Protein AF-A0A6I4T938-F1 (afdb_monomer_lite)

Secondary structure (DSSP, 8-state):
-PPPPP---------PPPHHHHHHHHHHHHHHHHHHHHHHHHHHHHHTT-SS-HHHHHHHHHHHHHHHHHHHHHHHHHHHHHH-S---HHHHHHHHHHHHHHHHHHHHHHHHHHTTTTS-TTS---SPPPHHHHHHHHHHHHTHHHHHHHHHHTT--HHHHHHHHHHHHHHHHHHHHHHHHHHHHHHTTSSPPP-HHHHHHHHHHHHHHHHHHHH--

Organism: NCBI:txid1837929

pLDDT: mean 81.02, std 11.25, range [46.44, 98.0]

Radius of gyration: 22.37 Å; chains: 1; bounding box: 56×62×71 Å

Sequence (217 aa):
MTSPEPLDTFREPTDGPSFRDIAVAAIAGLALLFGIGLLAGLAVAASEGAIRNPARAATGLAIAVLLVAGCGWALWRVGRKLTGGIMSPRQRTARRMVILSMAIGAVLGAALQISALDGDPLAISTGPVPPFAALVTIAVFLTAVPAVSWRWWRSIDEHEALSYKDGALVAVYAYSAIAPTWWMAWRGGFLPEPHYMATFLIVMAVWAAVWGLRRFS

Structure (mmCIF, N/CA/C/O backbone):
data_AF-A0A6I4T938-F1
#
_entry.id   AF-A0A6I4T938-F1
#
loop_
_atom_site.group_PDB
_atom_site.id
_atom_site.type_symbol
_atom_site.label_atom_id
_atom_site.label_alt_id
_atom_site.label_comp_id
_atom_site.label_asym_id
_atom_site.label_entity_id
_atom_site.label_seq_id
_atom_site.pdbx_PDB_ins_code
_atom_site.Cartn_x
_atom_site.Cartn_y
_atom_site.Cartn_z
_atom_site.occupancy
_atom_site.B_iso_or_equiv
_atom_site.auth_seq_id
_atom_site.auth_comp_id
_atom_site.auth_asym_id
_atom_site.auth_atom_id
_atom_site.pdbx_PDB_model_num
ATOM 1 N N . MET A 1 1 ? -35.128 34.976 40.135 1.00 50.84 1 MET A N 1
ATOM 2 C CA . MET A 1 1 ? -35.273 34.815 38.674 1.00 50.84 1 MET A CA 1
ATOM 3 C C . MET A 1 1 ? -33.889 34.594 38.095 1.00 50.84 1 MET A C 1
ATOM 5 O O . MET A 1 1 ? -33.188 35.549 37.801 1.00 50.84 1 MET A O 1
ATOM 9 N N . THR A 1 2 ? -33.457 33.339 38.047 1.00 61.66 2 THR A N 1
ATOM 10 C CA . THR A 1 2 ? -32.230 32.918 37.369 1.00 61.66 2 THR A CA 1
ATOM 11 C C . THR A 1 2 ? -32.595 32.647 35.916 1.00 61.66 2 THR A C 1
ATOM 13 O O . THR A 1 2 ? -33.448 31.806 35.639 1.00 61.66 2 THR A O 1
ATOM 16 N N . SER A 1 3 ? -32.026 33.426 35.003 1.00 61.69 3 SER A N 1
ATOM 17 C CA . SER A 1 3 ? -32.160 33.227 33.561 1.00 61.69 3 SER A CA 1
ATOM 18 C C . SER A 1 3 ? -31.683 31.816 33.192 1.00 61.69 3 SER A C 1
ATOM 20 O O . SER A 1 3 ? -30.576 31.458 33.600 1.00 61.69 3 SER A O 1
ATOM 22 N N . PRO A 1 4 ? -32.483 31.008 32.470 1.00 67.12 4 PRO A N 1
ATOM 23 C CA . PRO A 1 4 ? -32.053 29.686 32.038 1.00 67.12 4 PRO A CA 1
ATOM 24 C C . PRO A 1 4 ? -30.846 29.825 31.108 1.00 67.12 4 PRO A C 1
ATOM 26 O O . PRO A 1 4 ? -30.863 30.619 30.166 1.00 67.12 4 PRO A O 1
ATOM 29 N N . GLU A 1 5 ? -29.792 29.075 31.419 1.00 72.38 5 GLU A N 1
ATOM 30 C CA . GLU A 1 5 ? -28.611 28.937 30.574 1.00 72.38 5 GLU A CA 1
ATOM 31 C C . GLU A 1 5 ? -29.062 28.439 29.189 1.00 72.38 5 GLU A C 1
ATOM 33 O O . GLU A 1 5 ? -29.858 27.493 29.120 1.00 72.38 5 GLU A O 1
ATOM 38 N N . PRO A 1 6 ? -28.638 29.074 28.082 1.00 65.81 6 PRO A N 1
ATOM 39 C CA . PRO A 1 6 ? -28.987 28.593 26.757 1.00 65.81 6 PRO A CA 1
ATOM 40 C C . PRO A 1 6 ? -28.406 27.190 26.593 1.00 65.81 6 PRO A C 1
ATOM 42 O O . PRO A 1 6 ? -27.194 27.007 26.676 1.00 65.81 6 PRO A O 1
ATOM 45 N N . LEU A 1 7 ? -29.295 26.211 26.391 1.00 62.97 7 LEU A N 1
ATOM 46 C CA . LEU A 1 7 ? -28.953 24.843 26.017 1.00 62.97 7 LEU A CA 1
ATOM 47 C C . LEU A 1 7 ? -27.955 24.909 24.866 1.00 62.97 7 LEU A C 1
ATOM 49 O O . LEU A 1 7 ? -28.319 25.311 23.759 1.00 62.97 7 LEU A O 1
ATOM 53 N N . ASP A 1 8 ? -26.706 24.561 25.175 1.00 60.75 8 ASP A N 1
ATOM 54 C CA . ASP A 1 8 ? -25.611 24.437 24.227 1.00 60.75 8 ASP A CA 1
ATOM 55 C C . ASP A 1 8 ? -26.122 23.556 23.089 1.00 60.75 8 ASP A C 1
ATOM 57 O O . ASP A 1 8 ? -26.409 22.368 23.264 1.00 60.75 8 ASP A O 1
ATOM 61 N N . THR A 1 9 ? -26.408 24.198 21.958 1.00 61.53 9 THR A N 1
ATOM 62 C CA . THR A 1 9 ? -27.002 23.549 20.800 1.00 61.53 9 THR A CA 1
ATOM 63 C C . THR A 1 9 ? -26.072 22.413 20.439 1.00 61.53 9 THR A C 1
ATOM 65 O O . THR A 1 9 ? -24.921 22.683 20.094 1.00 61.53 9 THR A O 1
ATOM 68 N N . PHE A 1 10 ? -26.553 21.172 20.557 1.00 55.31 10 PHE A N 1
ATOM 69 C CA . PHE A 1 10 ? -25.886 19.980 20.053 1.00 55.31 10 PHE A CA 1
ATOM 70 C C . PHE A 1 10 ? -25.408 20.289 18.640 1.00 55.31 10 PHE A C 1
ATOM 72 O O . PHE A 1 10 ? -26.183 20.272 17.686 1.00 55.31 10 PHE A O 1
ATOM 79 N N . ARG A 1 11 ? -24.137 20.671 18.522 1.00 54.12 11 ARG A N 1
ATOM 80 C CA . ARG A 1 11 ? -23.511 20.938 17.243 1.00 54.12 11 ARG A CA 1
ATOM 81 C C . ARG A 1 11 ? -23.529 19.584 16.565 1.00 54.12 11 ARG A C 1
ATOM 83 O O . ARG A 1 11 ? -22.858 18.674 17.055 1.00 54.12 11 ARG A O 1
ATOM 90 N N . GLU A 1 12 ? -24.374 19.436 15.544 1.00 55.88 12 GLU A N 1
ATOM 91 C CA . GLU A 1 12 ? -24.457 18.192 14.787 1.00 55.88 12 GLU A CA 1
ATOM 92 C C . GLU A 1 12 ? -23.026 17.739 14.492 1.00 55.88 12 GLU A C 1
ATOM 94 O O . GLU A 1 12 ? -22.203 18.577 14.087 1.00 55.88 12 GLU A O 1
ATOM 99 N N . PRO A 1 13 ? -22.681 16.471 14.785 1.00 55.06 13 PRO A N 1
ATOM 100 C CA . PRO A 1 13 ? -21.362 15.957 14.482 1.00 55.06 13 PRO A CA 1
ATOM 101 C C . PRO A 1 13 ? -21.088 16.280 13.020 1.00 55.06 13 PRO A C 1
ATOM 103 O O . PRO A 1 13 ? -21.818 15.830 12.145 1.00 55.06 13 PRO A O 1
ATOM 106 N N . THR A 1 14 ? -20.082 17.117 12.760 1.00 58.59 14 THR A N 1
ATOM 107 C CA . THR A 1 14 ? -19.661 17.414 11.393 1.00 58.59 14 THR A CA 1
ATOM 108 C C . THR A 1 14 ? -19.450 16.081 10.699 1.00 58.59 14 THR A C 1
ATOM 110 O O . THR A 1 14 ? -18.626 15.305 11.197 1.00 58.59 14 THR A O 1
ATOM 113 N N . ASP A 1 15 ? -20.206 15.824 9.627 1.00 63.50 15 ASP A N 1
ATOM 114 C CA . ASP A 1 15 ? -20.181 14.558 8.902 1.00 63.50 15 ASP A CA 1
ATOM 115 C C . ASP A 1 15 ? -18.736 14.090 8.758 1.00 63.50 15 ASP A C 1
ATOM 117 O O . ASP A 1 15 ? -17.881 14.767 8.168 1.00 63.50 15 ASP A O 1
ATOM 121 N N . GLY A 1 16 ? -18.446 12.953 9.389 1.00 63.47 16 GLY A N 1
ATOM 122 C CA . GLY A 1 16 ? -17.154 12.310 9.268 1.00 63.47 16 GLY A CA 1
ATOM 123 C C . GLY A 1 16 ? -16.833 12.029 7.796 1.00 63.47 16 GLY A C 1
ATOM 124 O O . GLY A 1 16 ? -17.701 12.109 6.923 1.00 63.47 16 GLY A O 1
ATOM 125 N N . PRO A 1 17 ? -15.575 11.696 7.481 1.00 68.31 17 PRO A N 1
ATOM 126 C CA . PRO A 1 17 ? -15.215 11.293 6.128 1.00 68.31 17 PRO A CA 1
ATOM 127 C C . PRO A 1 17 ? -16.135 10.170 5.641 1.00 68.31 17 PRO A C 1
ATOM 129 O O . PRO A 1 17 ? -16.203 9.104 6.251 1.00 68.31 17 PRO A O 1
ATOM 132 N N . SER A 1 18 ? -16.833 10.413 4.533 1.00 78.06 18 SER A N 1
ATOM 133 C CA . SER A 1 18 ? -17.718 9.413 3.942 1.00 78.06 18 SER A CA 1
ATOM 134 C C . SER A 1 18 ? -16.900 8.291 3.296 1.00 78.06 18 SER A C 1
ATOM 136 O O . SER A 1 18 ? -15.763 8.509 2.862 1.00 78.06 18 SER A O 1
ATOM 138 N N . PHE A 1 19 ? -17.489 7.102 3.133 1.00 73.06 19 PHE A N 1
ATOM 139 C CA . PHE A 1 19 ? -16.869 6.012 2.366 1.00 73.06 19 PHE A CA 1
ATOM 140 C C . PHE A 1 19 ? -16.381 6.478 0.982 1.00 73.06 19 PHE A C 1
ATOM 142 O O . PHE A 1 19 ? -15.289 6.117 0.542 1.00 73.06 19 PHE A O 1
ATOM 149 N N . ARG A 1 20 ? -17.155 7.352 0.322 1.00 77.62 20 ARG A N 1
ATOM 150 C CA . ARG A 1 20 ? -16.795 7.954 -0.965 1.00 77.62 20 ARG A CA 1
ATOM 151 C C . ARG A 1 20 ? -15.488 8.740 -0.886 1.00 77.62 20 ARG A C 1
ATOM 153 O O . ARG A 1 20 ? -14.671 8.615 -1.792 1.00 77.62 20 ARG A O 1
ATOM 160 N N . ASP A 1 21 ? -15.278 9.537 0.161 1.00 78.44 21 ASP A N 1
ATOM 161 C CA . ASP A 1 21 ? -14.040 10.310 0.316 1.00 78.44 21 ASP A CA 1
ATOM 162 C C . ASP A 1 21 ? -12.825 9.370 0.422 1.00 78.44 21 ASP A C 1
ATOM 164 O O . ASP A 1 21 ? -11.783 9.623 -0.178 1.00 78.44 21 ASP A O 1
ATOM 168 N N . ILE A 1 22 ? -12.974 8.236 1.106 1.00 72.62 22 ILE A N 1
ATOM 169 C CA . ILE A 1 22 ? -11.900 7.256 1.308 1.00 72.62 22 ILE A CA 1
ATOM 170 C C . ILE A 1 22 ? -11.634 6.446 0.048 1.00 72.62 22 ILE A C 1
ATOM 172 O O . ILE A 1 22 ? -10.476 6.268 -0.317 1.00 72.62 22 ILE A O 1
ATOM 176 N N . ALA A 1 23 ? -12.681 6.005 -0.649 1.00 75.81 23 ALA A N 1
ATOM 177 C CA . ALA A 1 23 ? -12.543 5.358 -1.947 1.00 75.81 23 ALA A CA 1
ATOM 178 C C . ALA A 1 23 ? -11.839 6.289 -2.947 1.00 75.81 23 ALA A C 1
ATOM 180 O O . ALA A 1 23 ? -10.912 5.866 -3.635 1.00 75.81 23 ALA A O 1
ATOM 181 N N . VAL A 1 24 ? -12.203 7.578 -2.968 1.00 80.75 24 VAL A N 1
ATOM 182 C CA . VAL A 1 24 ? -11.510 8.592 -3.776 1.00 80.75 24 VAL A CA 1
ATOM 183 C C . VAL A 1 24 ? -10.053 8.732 -3.348 1.00 80.75 24 VAL A C 1
ATOM 185 O O . VAL A 1 24 ? -9.192 8.768 -4.218 1.00 80.75 24 VAL A O 1
ATOM 188 N N . ALA A 1 25 ? -9.743 8.768 -2.049 1.00 78.06 25 ALA A N 1
ATOM 189 C CA . ALA A 1 25 ? -8.358 8.829 -1.584 1.00 78.06 25 ALA A CA 1
ATOM 190 C C . ALA A 1 25 ? -7.555 7.571 -1.943 1.00 78.06 25 ALA A C 1
ATOM 192 O O . ALA A 1 25 ? -6.407 7.689 -2.354 1.00 78.06 25 ALA A O 1
ATOM 193 N N . ALA A 1 26 ? -8.141 6.379 -1.839 1.00 74.44 26 ALA A N 1
ATOM 194 C CA . ALA A 1 26 ? -7.484 5.128 -2.202 1.00 74.44 26 ALA A CA 1
ATOM 195 C C . ALA A 1 26 ? -7.201 5.066 -3.710 1.00 74.44 26 ALA A C 1
ATOM 197 O O . ALA A 1 26 ? -6.070 4.804 -4.113 1.00 74.44 26 ALA A O 1
ATOM 198 N N . ILE A 1 27 ? -8.199 5.383 -4.543 1.00 79.75 27 ILE A N 1
ATOM 199 C CA . ILE A 1 27 ? -8.060 5.412 -6.006 1.00 79.75 27 ILE A CA 1
ATOM 200 C C . ILE A 1 27 ? -7.080 6.506 -6.428 1.00 79.75 27 ILE A C 1
ATOM 202 O O . ILE A 1 27 ? -6.189 6.243 -7.227 1.00 79.75 27 ILE A O 1
ATOM 206 N N . ALA A 1 28 ? -7.200 7.718 -5.878 1.00 81.81 28 ALA A N 1
ATOM 207 C CA . ALA A 1 28 ? -6.283 8.814 -6.175 1.00 81.81 28 ALA A CA 1
ATOM 208 C C . ALA A 1 28 ? -4.860 8.507 -5.695 1.00 81.81 28 ALA A C 1
ATOM 210 O O . ALA A 1 28 ? -3.914 8.857 -6.386 1.00 81.81 28 ALA A O 1
ATOM 211 N N . GLY A 1 29 ? -4.697 7.829 -4.557 1.00 75.75 29 GLY A N 1
ATOM 212 C CA . GLY A 1 29 ? -3.405 7.361 -4.053 1.00 75.75 29 GLY A CA 1
ATOM 213 C C . GLY A 1 29 ? -2.758 6.334 -4.974 1.00 75.75 29 GLY A C 1
ATOM 214 O O . GLY A 1 29 ? -1.592 6.481 -5.333 1.00 75.75 29 GLY A O 1
ATOM 215 N N . LEU A 1 30 ? -3.527 5.336 -5.412 1.00 76.19 30 LEU A N 1
ATOM 216 C CA . LEU A 1 30 ? -3.059 4.325 -6.356 1.00 76.19 30 LEU A CA 1
ATOM 217 C C . LEU A 1 30 ? -2.712 4.952 -7.715 1.00 76.19 30 LEU A C 1
ATOM 219 O O . LEU A 1 30 ? -1.624 4.732 -8.240 1.00 76.19 30 LEU A O 1
ATOM 223 N N . ALA A 1 31 ? -3.603 5.785 -8.255 1.00 77.75 31 ALA A N 1
ATOM 224 C CA . ALA A 1 31 ? -3.389 6.501 -9.507 1.00 77.75 31 ALA A CA 1
ATOM 225 C C . ALA A 1 31 ? -2.197 7.465 -9.428 1.00 77.75 31 ALA A C 1
ATOM 227 O O . ALA A 1 31 ? -1.463 7.590 -10.402 1.00 77.75 31 ALA A O 1
ATOM 228 N N . LEU A 1 32 ? -1.958 8.101 -8.274 1.00 81.81 32 LEU A N 1
ATOM 229 C CA . LEU A 1 32 ? -0.775 8.929 -8.045 1.00 81.81 32 LEU A CA 1
ATOM 230 C C . LEU A 1 32 ? 0.504 8.089 -8.102 1.00 81.81 32 LEU A C 1
ATOM 232 O O . LEU A 1 32 ? 1.451 8.488 -8.771 1.00 81.81 32 LEU A O 1
ATOM 236 N N . LEU A 1 33 ? 0.525 6.931 -7.436 1.00 75.44 33 LEU A N 1
ATOM 237 C CA . LEU A 1 33 ? 1.658 5.999 -7.452 1.00 75.44 33 LEU A CA 1
ATOM 238 C C . LEU A 1 33 ? 2.016 5.573 -8.882 1.00 75.44 33 LEU A C 1
ATOM 240 O O . LEU A 1 33 ? 3.157 5.749 -9.309 1.00 75.44 33 LEU A O 1
ATOM 244 N N . PHE A 1 34 ? 1.032 5.092 -9.646 1.00 75.25 34 PHE A N 1
ATOM 245 C CA . PHE A 1 34 ? 1.238 4.732 -11.052 1.00 75.25 34 PHE A CA 1
ATOM 246 C C . PHE A 1 34 ? 1.581 5.945 -11.922 1.00 75.25 34 PHE A C 1
ATOM 248 O O . PHE A 1 34 ? 2.436 5.849 -12.798 1.00 75.25 34 PHE A O 1
ATOM 255 N N . GLY A 1 35 ? 0.954 7.094 -11.671 1.00 81.38 35 GLY A N 1
ATOM 256 C CA . GLY A 1 35 ? 1.200 8.337 -12.396 1.00 81.38 35 GLY A CA 1
ATOM 257 C C . GLY A 1 35 ? 2.632 8.842 -12.227 1.00 81.38 35 GLY A C 1
ATOM 258 O O . GLY A 1 35 ? 3.236 9.274 -13.204 1.00 81.38 35 GLY A O 1
ATOM 259 N N . ILE A 1 36 ? 3.202 8.737 -11.021 1.00 77.75 36 ILE A N 1
ATOM 260 C CA . ILE A 1 36 ? 4.610 9.067 -10.756 1.00 77.75 36 ILE A CA 1
ATOM 261 C C . ILE A 1 36 ? 5.531 8.127 -11.542 1.00 77.75 36 ILE A C 1
ATOM 263 O O . ILE A 1 36 ? 6.466 8.600 -12.187 1.00 77.75 36 ILE A O 1
ATOM 267 N N . GLY A 1 37 ? 5.250 6.818 -11.538 1.00 73.69 37 GLY A N 1
ATOM 268 C CA . GLY A 1 37 ? 6.015 5.838 -12.317 1.00 73.69 37 GLY A CA 1
ATOM 269 C C . GLY A 1 37 ? 5.959 6.109 -13.824 1.00 73.69 37 GLY A C 1
ATOM 270 O O . GLY A 1 37 ? 6.994 6.159 -14.486 1.00 73.69 37 GLY A O 1
ATOM 271 N N . LEU A 1 38 ? 4.762 6.375 -14.354 1.00 80.69 38 LEU A N 1
ATOM 272 C CA . LEU A 1 38 ? 4.549 6.743 -15.755 1.00 80.69 38 LEU A CA 1
ATOM 273 C C . LEU A 1 38 ? 5.310 8.022 -16.128 1.00 80.69 38 LEU A C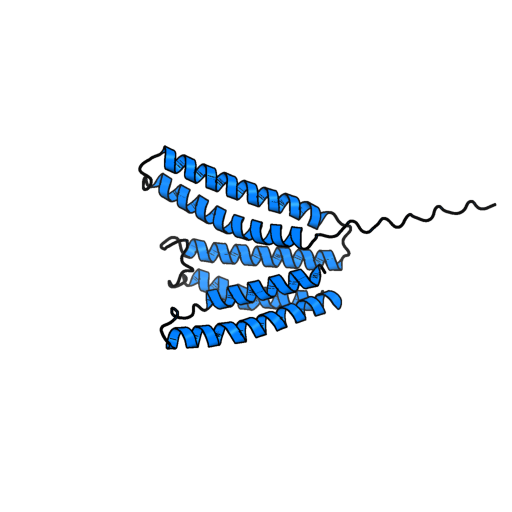 1
ATOM 275 O O . LEU A 1 38 ? 5.948 8.078 -17.177 1.00 80.69 38 LEU A O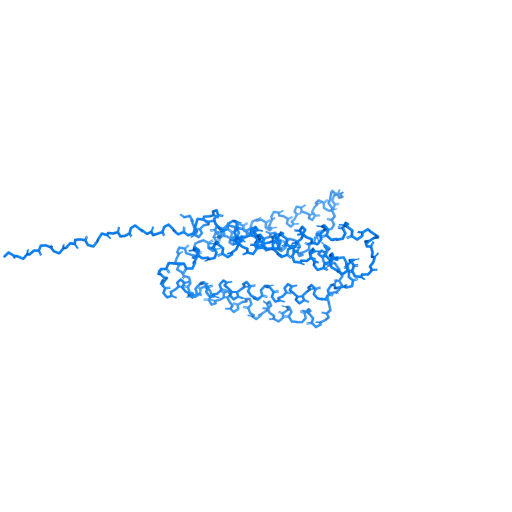 1
ATOM 279 N N . LEU A 1 39 ? 5.251 9.044 -15.271 1.00 82.12 39 LEU A N 1
ATOM 280 C CA . LEU A 1 39 ? 5.936 10.316 -15.479 1.00 82.12 39 LEU A CA 1
ATOM 281 C C . LEU A 1 39 ? 7.456 10.137 -15.513 1.00 82.12 39 LEU A C 1
ATOM 283 O O . LEU A 1 39 ? 8.107 10.673 -16.408 1.00 82.12 39 LEU A O 1
ATOM 287 N N . ALA A 1 40 ? 8.010 9.357 -14.581 1.00 80.38 40 ALA A N 1
ATOM 288 C CA . ALA A 1 40 ? 9.433 9.037 -14.555 1.00 80.38 40 ALA A CA 1
ATOM 289 C C . ALA A 1 40 ? 9.863 8.277 -15.822 1.00 80.38 40 ALA A C 1
ATOM 291 O O . ALA A 1 40 ? 10.826 8.677 -16.475 1.00 80.38 40 ALA A O 1
ATOM 292 N N . GLY A 1 41 ? 9.112 7.245 -16.224 1.00 75.81 41 GLY A N 1
ATOM 293 C CA . GLY A 1 41 ? 9.405 6.467 -17.431 1.00 75.81 41 GLY A CA 1
ATOM 294 C C . GLY A 1 41 ? 9.344 7.301 -18.715 1.00 75.81 41 GLY A C 1
ATOM 295 O O . GLY A 1 41 ? 10.240 7.221 -19.553 1.00 75.81 41 GLY A O 1
ATOM 296 N N . LEU A 1 42 ? 8.331 8.164 -18.853 1.00 80.62 42 LEU A N 1
ATOM 297 C CA . LEU A 1 42 ? 8.218 9.076 -19.996 1.00 80.62 42 LEU A CA 1
ATOM 298 C C . LEU A 1 42 ? 9.350 10.107 -20.037 1.00 80.62 42 LEU A C 1
ATOM 300 O O . LEU A 1 42 ? 9.813 10.447 -21.125 1.00 80.62 42 LEU A O 1
ATOM 304 N N . ALA A 1 43 ? 9.803 10.597 -18.880 1.00 82.00 43 ALA A N 1
ATOM 305 C CA . ALA A 1 43 ? 10.914 11.541 -18.804 1.00 82.00 43 ALA A CA 1
ATOM 306 C C . ALA A 1 43 ? 12.230 10.904 -19.274 1.00 82.00 43 ALA A C 1
ATOM 308 O O . ALA A 1 43 ? 12.935 11.502 -20.088 1.00 82.00 43 ALA A O 1
ATOM 309 N N . VAL A 1 44 ? 12.517 9.674 -18.833 1.00 80.38 44 VAL A N 1
ATOM 310 C CA . VAL A 1 44 ? 13.692 8.910 -19.284 1.00 80.38 44 VAL A CA 1
ATOM 311 C C . VAL A 1 44 ? 13.617 8.651 -20.791 1.00 80.38 44 VAL A C 1
ATOM 313 O O . VAL A 1 44 ? 14.523 9.052 -21.521 1.00 80.38 44 VAL A O 1
ATOM 316 N N . ALA A 1 45 ? 12.494 8.119 -21.285 1.00 77.56 45 ALA A N 1
ATOM 317 C CA . ALA A 1 45 ? 12.304 7.829 -22.709 1.00 77.56 45 ALA A CA 1
ATOM 318 C C . ALA A 1 45 ? 12.418 9.077 -23.609 1.00 77.56 45 ALA A C 1
ATOM 320 O O . ALA A 1 45 ? 12.887 8.996 -24.747 1.00 77.56 45 ALA A O 1
ATOM 321 N N . ALA A 1 46 ? 11.990 10.243 -23.115 1.00 83.06 46 ALA A N 1
ATOM 322 C CA . ALA A 1 46 ? 12.171 11.511 -23.814 1.00 83.06 46 ALA A CA 1
ATOM 323 C C . ALA A 1 46 ? 13.647 11.950 -23.839 1.00 83.06 46 ALA A C 1
ATOM 325 O O . ALA A 1 46 ? 14.111 12.435 -24.870 1.00 83.06 46 ALA A O 1
ATOM 326 N N . SER A 1 47 ? 14.383 11.760 -22.738 1.00 83.38 47 SER A N 1
ATOM 327 C CA . SER A 1 47 ? 15.800 12.138 -22.626 1.00 83.38 47 SER A CA 1
ATOM 328 C C . SER A 1 47 ? 16.731 11.280 -23.488 1.00 83.38 47 SER A C 1
ATOM 330 O O . SER A 1 47 ? 17.696 11.792 -24.046 1.00 83.38 47 SER A O 1
ATOM 332 N N . GLU A 1 48 ? 16.399 10.000 -23.668 1.00 88.25 48 GLU A N 1
ATOM 333 C CA . GLU A 1 48 ? 17.162 9.053 -24.492 1.00 88.25 48 GLU A CA 1
ATOM 334 C C . GLU A 1 48 ? 16.843 9.172 -25.993 1.00 88.25 48 GLU A C 1
ATOM 336 O O . GLU A 1 48 ? 17.414 8.464 -26.821 1.00 88.25 48 GLU A O 1
ATOM 341 N N . GLY A 1 49 ? 15.907 10.047 -26.375 1.00 83.31 49 GLY A N 1
ATOM 342 C CA . GLY A 1 49 ? 15.483 10.205 -27.767 1.00 83.31 49 GLY A CA 1
ATOM 343 C C . GLY A 1 49 ? 14.673 9.023 -28.315 1.00 83.31 49 GLY A C 1
ATOM 344 O O . GLY A 1 49 ? 14.426 8.958 -29.522 1.00 83.31 49 GLY A O 1
ATOM 345 N N . ALA A 1 50 ? 14.208 8.110 -27.452 1.00 81.81 50 ALA A N 1
ATOM 346 C CA . ALA A 1 50 ? 13.361 6.983 -27.846 1.00 81.81 50 ALA A CA 1
ATOM 347 C C . ALA A 1 50 ? 12.045 7.463 -28.490 1.00 81.81 50 ALA A C 1
ATOM 349 O O . ALA A 1 50 ? 11.510 6.839 -29.411 1.00 81.81 50 ALA A O 1
ATOM 350 N N . ILE A 1 51 ? 11.547 8.629 -28.066 1.00 81.56 51 ILE A N 1
ATOM 351 C CA . ILE A 1 51 ? 10.395 9.294 -28.676 1.00 81.56 51 ILE A CA 1
ATOM 352 C C . ILE A 1 51 ? 10.876 10.235 -29.790 1.00 81.56 51 ILE A C 1
ATOM 354 O O . ILE A 1 51 ? 11.163 11.406 -29.562 1.00 81.56 51 ILE A O 1
ATOM 358 N N . ARG A 1 52 ? 10.892 9.736 -31.035 1.00 82.44 52 ARG A N 1
ATOM 359 C CA . ARG A 1 52 ? 11.350 10.490 -32.226 1.00 82.44 52 ARG A CA 1
ATOM 360 C C . ARG A 1 52 ? 10.611 11.809 -32.487 1.00 82.44 52 ARG A C 1
ATOM 362 O O . ARG A 1 52 ? 11.139 12.672 -33.179 1.00 82.44 52 ARG A O 1
ATOM 369 N N . ASN A 1 53 ? 9.375 11.952 -32.003 1.00 88.94 53 ASN A N 1
ATOM 370 C CA . ASN A 1 53 ? 8.579 13.163 -32.194 1.00 88.94 53 ASN A CA 1
ATOM 371 C C . ASN A 1 53 ? 8.515 13.974 -30.883 1.00 88.94 53 ASN A C 1
ATOM 373 O O . ASN A 1 53 ? 7.796 13.561 -29.965 1.00 88.94 53 ASN A O 1
ATOM 377 N N . PRO A 1 54 ? 9.179 15.143 -30.802 1.00 82.38 54 PRO A N 1
ATOM 378 C CA . PRO A 1 54 ? 9.241 15.933 -29.573 1.00 82.38 54 PRO A CA 1
ATOM 379 C C . PRO A 1 54 ? 7.863 16.444 -29.128 1.00 82.38 54 PRO A C 1
ATOM 381 O O . PRO A 1 54 ? 7.608 16.546 -27.931 1.00 82.38 54 PRO A O 1
ATOM 384 N N . ALA A 1 55 ? 6.929 16.678 -30.059 1.00 85.75 55 ALA A N 1
ATOM 385 C CA . ALA A 1 55 ? 5.566 17.083 -29.720 1.00 85.75 55 ALA A CA 1
ATOM 386 C C . ALA A 1 55 ? 4.800 15.965 -28.991 1.00 85.75 55 ALA A C 1
ATOM 388 O O . ALA A 1 55 ? 4.046 16.231 -28.055 1.00 85.75 55 ALA A O 1
ATOM 389 N N . ARG A 1 56 ? 5.019 14.697 -29.370 1.00 80.75 56 ARG A N 1
ATOM 390 C CA . ARG A 1 56 ? 4.417 13.542 -28.678 1.00 80.75 56 ARG A CA 1
ATOM 391 C C . ARG A 1 56 ? 5.020 13.339 -27.290 1.00 80.75 56 ARG A C 1
ATOM 393 O O . ARG A 1 56 ? 4.267 13.086 -26.356 1.00 80.75 56 ARG A O 1
ATOM 400 N N . ALA A 1 57 ? 6.337 13.504 -27.152 1.00 81.19 57 ALA A N 1
ATOM 401 C CA . ALA A 1 57 ? 7.013 13.443 -25.855 1.00 81.19 57 ALA A CA 1
ATOM 402 C C . ALA A 1 57 ? 6.474 14.519 -24.898 1.00 81.19 57 ALA A C 1
ATOM 404 O O . ALA A 1 57 ? 6.066 14.208 -23.781 1.00 81.19 57 ALA A O 1
ATOM 405 N N . ALA A 1 58 ? 6.380 15.765 -25.375 1.00 86.06 58 ALA A N 1
ATOM 406 C CA . ALA A 1 58 ? 5.850 16.882 -24.600 1.00 86.06 58 ALA A CA 1
ATOM 407 C C . ALA A 1 58 ? 4.386 16.664 -24.190 1.00 86.06 58 ALA A C 1
ATOM 409 O O . ALA A 1 58 ? 4.021 16.923 -23.046 1.00 86.06 58 ALA A O 1
ATOM 410 N N . THR A 1 59 ? 3.555 16.137 -25.095 1.00 87.75 59 THR A N 1
ATOM 411 C CA . THR A 1 59 ? 2.137 15.872 -24.805 1.00 87.75 59 THR A CA 1
ATOM 412 C C . THR A 1 59 ? 1.980 14.743 -23.783 1.00 87.75 59 THR A C 1
ATOM 414 O O . THR A 1 59 ? 1.209 14.880 -22.837 1.00 87.75 59 THR A O 1
ATOM 417 N N . GLY A 1 60 ? 2.737 13.649 -23.926 1.00 85.50 60 GLY A N 1
ATOM 418 C CA . GLY A 1 60 ? 2.731 12.540 -22.967 1.00 85.50 60 GLY A CA 1
ATOM 419 C C . GLY A 1 60 ? 3.160 12.981 -21.566 1.00 85.50 60 GLY A C 1
ATOM 420 O O . GLY A 1 60 ? 2.471 12.688 -20.590 1.00 85.50 60 GLY A O 1
ATOM 421 N N . LEU A 1 61 ? 4.246 13.756 -21.471 1.00 88.06 61 LEU A N 1
ATOM 422 C CA . LEU A 1 61 ? 4.710 14.335 -20.208 1.00 88.06 61 LEU A CA 1
ATOM 423 C C . LEU A 1 61 ? 3.679 15.291 -19.602 1.00 88.06 61 LEU A C 1
ATOM 425 O O . LEU A 1 61 ? 3.400 15.199 -18.410 1.00 88.06 61 LEU A O 1
ATOM 429 N N . ALA A 1 62 ? 3.068 16.165 -20.406 1.00 89.44 62 ALA A N 1
ATOM 430 C CA . ALA A 1 62 ? 2.038 17.085 -19.931 1.00 89.44 62 ALA A CA 1
ATOM 431 C C . ALA A 1 62 ? 0.824 16.341 -19.351 1.00 89.44 62 ALA A C 1
ATOM 433 O O . ALA A 1 62 ? 0.341 16.700 -18.277 1.00 89.44 62 ALA A O 1
ATOM 434 N N . ILE A 1 63 ? 0.364 15.271 -20.013 1.00 89.50 63 ILE A N 1
ATOM 435 C CA . ILE A 1 63 ? -0.728 14.425 -19.510 1.00 89.50 63 ILE A CA 1
ATOM 436 C C . ILE A 1 63 ? -0.329 13.768 -18.186 1.00 89.50 63 ILE A C 1
ATOM 438 O O . ILE A 1 63 ? -1.095 13.834 -17.226 1.00 89.50 63 ILE A O 1
ATOM 442 N N . ALA A 1 64 ? 0.867 13.178 -18.102 1.00 86.25 64 ALA A N 1
ATOM 443 C CA . ALA A 1 64 ? 1.341 12.533 -16.879 1.00 86.25 64 ALA A CA 1
ATOM 444 C C . ALA A 1 64 ? 1.455 13.529 -15.708 1.00 86.25 64 ALA A C 1
ATOM 446 O O . ALA A 1 64 ? 1.008 13.229 -14.601 1.00 86.25 64 ALA A O 1
ATOM 447 N N . VAL A 1 65 ? 1.970 14.740 -15.958 1.00 90.81 65 VAL A N 1
ATOM 448 C CA . VAL A 1 65 ? 2.058 15.821 -14.959 1.00 90.81 65 VAL A CA 1
ATOM 449 C C . VAL A 1 65 ? 0.670 16.219 -14.465 1.00 90.81 65 VAL A C 1
ATOM 451 O O . VAL A 1 65 ? 0.460 16.320 -13.257 1.00 90.81 65 VAL A O 1
ATOM 454 N N . LEU A 1 66 ? -0.290 16.419 -15.373 1.00 91.56 66 LEU A N 1
ATOM 455 C CA . LEU A 1 66 ? -1.666 16.772 -15.011 1.00 91.56 66 LEU A CA 1
ATOM 456 C C . LEU A 1 66 ? -2.342 15.671 -14.189 1.00 91.56 66 LEU A C 1
ATOM 458 O O . LEU A 1 66 ? -3.069 15.976 -13.245 1.00 91.56 66 LEU A O 1
ATOM 462 N N . LEU A 1 67 ? -2.080 14.404 -14.512 1.00 87.81 67 LEU A N 1
ATOM 463 C CA . LEU A 1 67 ? -2.618 13.251 -13.792 1.00 87.81 67 LEU A CA 1
ATOM 464 C C . LEU A 1 67 ? -2.060 13.198 -12.360 1.00 87.81 67 LEU A C 1
ATOM 466 O O . LEU A 1 67 ? -2.828 13.150 -11.400 1.00 87.81 67 LEU A O 1
ATOM 470 N N . VAL A 1 68 ? -0.738 13.328 -12.203 1.00 87.25 68 VAL A N 1
ATOM 471 C CA . VAL A 1 68 ? -0.065 13.396 -10.893 1.00 87.25 68 VAL A CA 1
ATOM 472 C C . VAL A 1 68 ? -0.564 14.591 -10.074 1.00 87.25 68 VAL A C 1
ATOM 474 O O . VAL A 1 68 ? -0.932 14.434 -8.909 1.00 87.25 68 VAL A O 1
ATOM 477 N N . ALA A 1 69 ? -0.643 15.779 -10.678 1.00 88.94 69 ALA A N 1
ATOM 478 C CA . ALA A 1 69 ? -1.124 16.985 -10.009 1.00 88.94 69 ALA A CA 1
ATOM 479 C C . ALA A 1 69 ? -2.600 16.867 -9.592 1.00 88.94 69 ALA A C 1
ATOM 481 O O . ALA A 1 69 ? -2.956 17.225 -8.467 1.00 88.94 69 ALA A O 1
ATOM 482 N N . GLY A 1 70 ? -3.454 16.321 -10.462 1.00 89.19 70 GLY A N 1
ATOM 483 C CA . GLY A 1 70 ? -4.872 16.093 -10.188 1.00 89.19 70 GLY A CA 1
ATOM 484 C C . GLY A 1 70 ? -5.096 15.101 -9.046 1.00 89.19 70 GLY A C 1
ATOM 485 O O . GLY A 1 70 ? -5.873 15.380 -8.129 1.00 89.19 70 GLY A O 1
ATOM 486 N N . CYS A 1 71 ? -4.368 13.981 -9.042 1.00 84.44 71 CYS A N 1
ATOM 487 C CA . CYS A 1 71 ? -4.417 13.004 -7.955 1.00 84.44 71 CYS A CA 1
ATOM 488 C C . CYS A 1 71 ? -3.884 13.585 -6.637 1.00 84.44 71 CYS A C 1
ATOM 490 O O . CYS A 1 71 ? -4.514 13.411 -5.592 1.00 84.44 71 CYS A O 1
ATOM 492 N N . GLY A 1 72 ? -2.779 14.337 -6.681 1.00 85.31 72 GLY A N 1
ATOM 493 C CA . GLY A 1 72 ? -2.234 15.038 -5.517 1.00 85.31 72 GLY A CA 1
ATOM 494 C C . GLY A 1 72 ? -3.218 16.054 -4.931 1.00 85.31 72 GLY A C 1
ATOM 495 O O . GLY A 1 72 ? -3.430 16.091 -3.718 1.00 85.31 72 GLY A O 1
ATOM 496 N N . TRP A 1 73 ? -3.893 16.829 -5.783 1.00 89.81 73 TRP A N 1
ATOM 497 C CA . TRP A 1 73 ? -4.931 17.769 -5.360 1.00 89.81 73 TRP A CA 1
ATOM 498 C C . TRP A 1 73 ? -6.148 17.063 -4.748 1.00 89.81 73 TRP A C 1
ATOM 500 O O . TRP A 1 73 ? -6.653 17.500 -3.711 1.00 89.81 73 TRP A O 1
ATOM 510 N N . ALA A 1 74 ? -6.602 15.953 -5.339 1.00 83.56 74 ALA A N 1
ATOM 511 C CA . ALA A 1 74 ? -7.705 15.157 -4.803 1.00 83.56 74 ALA A CA 1
ATOM 512 C C . ALA A 1 74 ? -7.372 14.600 -3.408 1.00 83.56 74 ALA A C 1
ATOM 514 O O . ALA A 1 74 ? -8.172 14.743 -2.479 1.00 83.56 74 ALA A O 1
ATOM 515 N N . LEU A 1 75 ? -6.165 14.052 -3.233 1.00 83.19 75 LEU A N 1
ATOM 516 C CA . LEU A 1 75 ? -5.661 13.585 -1.939 1.00 83.19 75 LEU A CA 1
ATOM 517 C C . LEU A 1 75 ? -5.555 14.714 -0.919 1.00 83.19 75 LEU A C 1
ATOM 519 O O . LEU A 1 75 ? -5.957 14.537 0.227 1.00 83.19 75 LEU A O 1
ATOM 523 N N . TRP A 1 76 ? -5.063 15.887 -1.323 1.00 85.06 76 TRP A N 1
ATOM 524 C CA . TRP A 1 76 ? -4.997 17.054 -0.446 1.00 85.06 76 TRP A CA 1
ATOM 525 C C . TRP A 1 76 ? -6.392 17.502 0.005 1.00 85.06 76 TRP A C 1
ATOM 527 O O . TRP A 1 76 ? -6.621 17.737 1.195 1.00 85.06 76 TRP A O 1
ATOM 537 N N . ARG A 1 77 ? -7.356 17.560 -0.922 1.00 86.12 77 ARG A N 1
ATOM 538 C CA . ARG A 1 77 ? -8.741 17.950 -0.633 1.00 86.12 77 ARG A CA 1
ATOM 539 C C . ARG A 1 77 ? -9.417 16.976 0.331 1.00 86.12 77 ARG A C 1
ATOM 541 O O . ARG A 1 77 ? -10.056 17.420 1.286 1.00 86.12 77 ARG A O 1
ATOM 548 N N . VAL A 1 78 ? -9.272 15.671 0.103 1.00 80.75 78 VAL A N 1
ATOM 549 C CA . VAL A 1 78 ? -9.815 14.642 1.004 1.00 80.75 78 VAL A CA 1
ATOM 550 C C . VAL A 1 78 ? -9.080 14.651 2.344 1.00 80.75 78 VAL A C 1
ATOM 552 O O . VAL A 1 78 ? -9.713 14.614 3.398 1.00 80.75 78 VAL A O 1
ATOM 555 N N . GLY A 1 79 ? -7.755 14.788 2.321 1.00 75.31 79 GLY A N 1
ATOM 556 C CA . GLY A 1 79 ? -6.916 14.891 3.510 1.00 75.31 79 GLY A CA 1
ATOM 557 C C . GLY A 1 79 ? -7.385 16.005 4.439 1.00 75.31 79 GLY A C 1
ATOM 558 O O . GLY A 1 79 ? -7.554 15.771 5.631 1.00 75.31 79 GLY A O 1
ATOM 559 N N . ARG A 1 80 ? -7.712 17.183 3.894 1.00 79.25 80 ARG A N 1
ATOM 560 C CA . ARG A 1 80 ? -8.251 18.300 4.682 1.00 79.25 80 ARG A CA 1
ATOM 561 C C . ARG A 1 80 ? -9.545 17.957 5.421 1.00 79.25 80 ARG A C 1
ATOM 563 O O . ARG A 1 80 ? -9.685 18.350 6.579 1.00 79.25 80 ARG A O 1
ATOM 570 N N . LYS A 1 81 ? -10.453 17.206 4.790 1.00 73.69 81 LYS A N 1
ATOM 571 C CA . LYS A 1 81 ? -11.680 16.724 5.446 1.00 73.69 81 LYS A CA 1
ATOM 572 C C . LYS A 1 81 ? -11.358 15.717 6.551 1.00 73.69 81 LYS A C 1
ATOM 574 O O . LYS A 1 81 ? -11.860 15.847 7.660 1.00 73.69 81 LYS A O 1
ATOM 579 N N . LEU A 1 82 ? -10.444 14.782 6.282 1.00 66.50 82 LEU A N 1
ATOM 580 C CA . LEU A 1 82 ? -9.976 13.788 7.257 1.00 66.50 82 LEU A CA 1
ATOM 581 C C . LEU A 1 82 ? -9.266 14.421 8.468 1.00 66.50 82 LEU A C 1
ATOM 583 O O . LEU A 1 82 ? -9.227 13.830 9.545 1.00 66.50 82 LEU A O 1
ATOM 587 N N . THR A 1 83 ? -8.674 15.608 8.306 1.00 65.19 83 THR A N 1
ATOM 588 C CA . THR A 1 83 ? -7.897 16.287 9.355 1.00 65.19 83 THR A CA 1
ATOM 589 C C . THR A 1 83 ? -8.683 17.262 10.231 1.00 65.19 83 THR A C 1
ATOM 591 O O . THR A 1 83 ? -8.144 17.677 11.252 1.00 65.19 83 THR A O 1
ATOM 594 N N . GLY A 1 84 ? -9.895 17.665 9.834 1.00 60.94 84 GLY A N 1
ATOM 595 C CA . GLY A 1 84 ? -10.566 18.858 10.372 1.00 60.94 84 GLY A CA 1
ATOM 596 C C . GLY A 1 84 ? -11.322 18.697 11.698 1.00 60.94 84 GLY A C 1
ATOM 597 O O . GLY A 1 84 ? -11.750 19.701 12.258 1.00 60.94 84 GLY A O 1
ATOM 598 N N . GLY A 1 85 ? -11.501 17.474 12.205 1.00 63.91 85 GLY A N 1
ATOM 599 C CA . GLY A 1 85 ? -12.291 17.212 13.416 1.00 63.91 85 GLY A CA 1
ATOM 600 C C . GLY A 1 85 ? -11.496 17.302 14.725 1.00 63.91 85 GLY A C 1
ATOM 601 O O . GLY A 1 85 ? -10.299 17.004 14.768 1.00 63.91 85 GLY A O 1
ATOM 602 N N . ILE A 1 86 ? -12.175 17.650 15.825 1.00 66.56 86 ILE A N 1
ATOM 603 C CA . ILE A 1 86 ? -11.633 17.528 17.187 1.00 66.56 86 ILE A CA 1
ATOM 604 C C . ILE A 1 86 ? -11.470 16.032 17.490 1.00 66.56 86 ILE A C 1
ATOM 606 O O . ILE A 1 86 ? -12.436 15.332 17.770 1.00 66.56 86 ILE A O 1
ATOM 610 N N . MET A 1 87 ? -10.239 15.524 17.388 1.00 69.94 87 MET A N 1
ATOM 611 C CA . MET A 1 87 ? -9.952 14.097 17.564 1.00 69.94 87 MET A CA 1
ATOM 612 C C . MET A 1 87 ? -9.642 13.747 19.020 1.00 69.94 87 MET A C 1
ATOM 614 O O . MET A 1 87 ? -8.784 14.369 19.672 1.00 69.94 87 MET A O 1
ATOM 618 N N . SER A 1 88 ? -10.248 12.659 19.499 1.00 76.25 88 SER A N 1
ATOM 619 C CA . SER A 1 88 ? -9.874 12.065 20.782 1.00 76.25 88 SER A CA 1
ATOM 620 C C . SER A 1 88 ? -8.393 11.623 20.770 1.00 76.25 88 SER A C 1
ATOM 622 O O . SER A 1 88 ? -7.818 11.365 19.702 1.00 76.25 88 SER A O 1
ATOM 624 N N . PRO A 1 89 ? -7.714 11.535 21.930 1.00 77.81 89 PRO A N 1
ATOM 625 C CA . PRO A 1 89 ? -6.319 11.079 21.994 1.00 77.81 89 PRO A CA 1
ATOM 626 C C . PRO A 1 89 ? -6.091 9.694 21.358 1.00 77.81 89 PRO A C 1
ATOM 628 O O . PRO A 1 89 ? -5.049 9.455 20.740 1.00 77.81 89 PRO A O 1
ATOM 631 N N . ARG A 1 90 ? -7.088 8.800 21.452 1.00 73.69 90 ARG A N 1
ATOM 632 C CA . ARG A 1 90 ? -7.063 7.472 20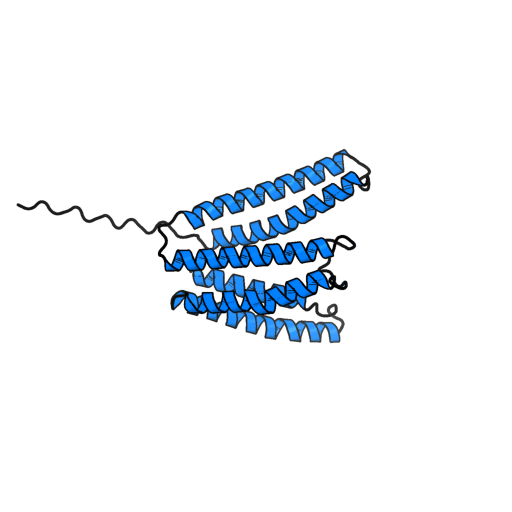.816 1.00 73.69 90 ARG A CA 1
ATOM 633 C C . ARG A 1 90 ? -7.130 7.572 19.292 1.00 73.69 90 ARG A C 1
ATOM 635 O O . ARG A 1 90 ? -6.258 7.029 18.617 1.00 73.69 90 ARG A O 1
ATOM 642 N N . GLN A 1 91 ? -8.051 8.372 18.753 1.00 75.31 91 GLN A N 1
ATOM 643 C CA . GLN A 1 91 ? -8.159 8.612 17.307 1.00 75.31 91 GLN A CA 1
ATOM 644 C C . GLN A 1 91 ? -6.883 9.230 16.717 1.00 75.31 91 GLN A C 1
ATOM 646 O O . GLN A 1 91 ? -6.448 8.848 15.630 1.00 75.31 91 GLN A O 1
ATOM 651 N N . ARG A 1 92 ? -6.222 10.141 17.447 1.00 79.88 92 ARG A N 1
ATOM 652 C CA . ARG A 1 92 ? -4.920 10.700 17.034 1.00 79.88 92 ARG A CA 1
ATOM 653 C C . ARG A 1 92 ? -3.834 9.633 16.929 1.00 79.88 92 ARG A C 1
ATOM 655 O O . ARG A 1 92 ? -3.004 9.694 16.024 1.00 79.88 92 ARG A O 1
ATOM 662 N N . THR A 1 93 ? -3.835 8.671 17.846 1.00 81.81 93 THR A N 1
ATOM 663 C CA . THR A 1 93 ? -2.856 7.580 17.867 1.00 81.81 93 THR A CA 1
ATOM 664 C C . THR A 1 93 ? -3.089 6.618 16.706 1.00 81.81 93 THR A C 1
ATOM 666 O O . THR A 1 93 ? -2.148 6.361 15.957 1.00 81.81 93 THR A O 1
ATOM 669 N N . ALA A 1 94 ? -4.336 6.190 16.485 1.00 78.69 94 ALA A N 1
ATOM 670 C CA . ALA A 1 94 ? -4.709 5.372 15.330 1.00 78.69 94 ALA A CA 1
ATOM 671 C C . ALA A 1 94 ? -4.322 6.070 14.016 1.00 78.69 94 ALA A C 1
ATOM 673 O O . ALA A 1 94 ? -3.625 5.515 13.172 1.00 78.69 94 ALA A O 1
ATOM 674 N N . ARG A 1 95 ? -4.642 7.358 13.872 1.00 79.50 95 ARG A N 1
ATOM 675 C CA . ARG A 1 95 ? -4.271 8.119 12.675 1.00 79.50 95 ARG A CA 1
ATOM 676 C C . ARG A 1 95 ? -2.758 8.177 12.442 1.00 79.50 95 ARG A C 1
ATOM 678 O O . ARG A 1 95 ? -2.312 8.006 11.310 1.00 79.50 95 ARG A O 1
ATOM 685 N N . ARG A 1 96 ? -1.960 8.400 13.493 1.00 82.94 96 ARG A N 1
ATOM 686 C CA . ARG A 1 96 ? -0.490 8.369 13.392 1.00 82.94 96 ARG A CA 1
ATOM 687 C C . ARG A 1 96 ? 0.018 6.999 12.954 1.00 82.94 96 ARG A C 1
ATOM 689 O O . ARG A 1 96 ? 0.951 6.950 12.164 1.00 82.94 96 ARG A O 1
ATOM 696 N N . MET A 1 97 ? -0.596 5.915 13.425 1.00 83.94 97 MET A N 1
ATOM 697 C CA . MET A 1 97 ? -0.234 4.560 13.008 1.00 83.94 97 MET A CA 1
ATOM 698 C C . MET A 1 97 ? -0.570 4.302 11.540 1.00 83.94 97 MET A C 1
ATOM 700 O O . MET A 1 97 ? 0.288 3.798 10.833 1.00 83.94 97 MET A O 1
ATOM 704 N N . VAL A 1 98 ? -1.742 4.728 11.049 1.00 81.19 98 VAL A N 1
ATOM 705 C CA . VAL A 1 98 ? -2.080 4.616 9.616 1.00 81.19 98 VAL A CA 1
ATOM 706 C C . VAL A 1 98 ? -1.077 5.390 8.759 1.00 81.19 98 VAL A C 1
ATOM 708 O O . VAL A 1 98 ? -0.568 4.859 7.777 1.00 81.19 98 VAL A O 1
ATOM 711 N N . ILE A 1 99 ? -0.736 6.624 9.148 1.00 80.69 99 ILE A N 1
ATOM 712 C CA . ILE A 1 99 ? 0.272 7.433 8.441 1.00 80.69 99 ILE A CA 1
ATOM 713 C C . ILE A 1 99 ? 1.644 6.751 8.469 1.00 80.69 99 ILE A C 1
ATOM 715 O O . ILE A 1 99 ? 2.311 6.694 7.440 1.00 80.69 99 ILE A O 1
ATOM 719 N N . LEU A 1 100 ? 2.049 6.205 9.617 1.00 84.88 100 LEU A N 1
ATOM 720 C CA . LEU A 1 100 ? 3.308 5.479 9.756 1.00 84.88 100 LEU A CA 1
ATOM 721 C C . LEU A 1 100 ? 3.336 4.226 8.868 1.00 84.88 100 LEU A C 1
ATOM 723 O O . LEU A 1 100 ? 4.319 4.007 8.172 1.00 84.88 100 LEU A O 1
ATOM 727 N N . SER A 1 101 ? 2.257 3.442 8.836 1.00 81.56 101 SER A N 1
ATOM 728 C CA . SER A 1 101 ? 2.126 2.274 7.959 1.00 81.56 101 SER A CA 1
ATOM 729 C C . SER A 1 101 ? 2.194 2.657 6.482 1.00 81.56 101 SER A C 1
ATOM 731 O O . SER A 1 101 ? 2.899 2.000 5.721 1.00 81.56 101 SER A O 1
ATOM 733 N N . MET A 1 102 ? 1.518 3.740 6.080 1.00 79.94 102 MET A N 1
ATOM 734 C CA . MET A 1 102 ? 1.605 4.260 4.711 1.00 79.94 102 MET A CA 1
ATOM 735 C C . MET A 1 102 ? 3.030 4.704 4.368 1.00 79.94 102 MET A C 1
ATOM 737 O O . MET A 1 102 ? 3.515 4.393 3.285 1.00 79.94 102 MET A O 1
ATOM 741 N N . ALA A 1 103 ? 3.722 5.381 5.289 1.00 82.19 103 ALA A N 1
ATOM 742 C CA . ALA A 1 103 ? 5.106 5.804 5.092 1.00 82.19 103 ALA A CA 1
ATOM 743 C C . ALA A 1 103 ? 6.058 4.605 4.957 1.00 82.19 103 ALA A C 1
ATOM 745 O O . ALA A 1 103 ? 6.878 4.580 4.044 1.00 82.19 103 ALA A O 1
ATOM 746 N N . ILE A 1 104 ? 5.916 3.585 5.812 1.00 83.88 104 ILE A N 1
ATOM 747 C CA . ILE A 1 104 ? 6.692 2.339 5.722 1.00 83.88 104 ILE A CA 1
ATOM 748 C C . ILE A 1 104 ? 6.440 1.653 4.374 1.00 83.88 104 ILE A C 1
ATOM 750 O O . ILE A 1 104 ? 7.392 1.288 3.687 1.00 83.88 104 ILE A O 1
ATOM 754 N N . GLY A 1 105 ? 5.173 1.521 3.970 1.00 81.44 105 GLY A N 1
ATOM 755 C CA . GLY A 1 105 ? 4.802 0.935 2.682 1.00 81.44 105 GLY A CA 1
ATOM 756 C C . GLY A 1 105 ? 5.380 1.706 1.494 1.00 81.44 105 GLY A C 1
ATOM 757 O O . GLY A 1 105 ? 5.908 1.092 0.572 1.00 81.44 105 GLY A O 1
ATOM 758 N N . ALA A 1 106 ? 5.353 3.041 1.536 1.00 77.38 106 ALA A N 1
ATOM 759 C CA . ALA A 1 106 ? 5.930 3.889 0.497 1.00 77.38 106 ALA A CA 1
ATOM 760 C C . ALA A 1 106 ? 7.457 3.738 0.401 1.00 77.38 106 ALA A C 1
ATOM 762 O O . ALA A 1 106 ? 7.987 3.629 -0.701 1.00 77.38 106 ALA A O 1
ATOM 763 N N . VAL A 1 107 ? 8.161 3.681 1.539 1.00 80.00 107 VAL A N 1
ATOM 764 C CA . VAL A 1 107 ? 9.618 3.460 1.576 1.00 80.00 107 VAL A CA 1
ATOM 765 C C . VAL A 1 107 ? 9.977 2.082 1.023 1.00 80.00 107 VAL A C 1
ATOM 767 O O . VAL A 1 107 ? 10.896 1.978 0.214 1.00 80.00 107 VAL A O 1
ATOM 770 N N . LEU A 1 108 ? 9.238 1.036 1.404 1.00 82.12 108 LEU A N 1
ATOM 771 C CA . LEU A 1 108 ? 9.438 -0.309 0.861 1.00 82.12 108 LEU A CA 1
ATOM 772 C C . LEU A 1 108 ? 9.172 -0.361 -0.644 1.00 82.12 108 LEU A C 1
ATOM 774 O O . LEU A 1 108 ? 9.991 -0.891 -1.389 1.00 82.12 108 LEU A O 1
ATOM 778 N N . GLY A 1 109 ? 8.062 0.226 -1.097 1.00 76.75 109 GLY A N 1
ATOM 779 C CA . GLY A 1 109 ? 7.725 0.299 -2.516 1.00 76.75 109 GLY A CA 1
ATOM 780 C C . GLY A 1 109 ? 8.803 1.023 -3.323 1.00 76.75 109 GLY A C 1
ATOM 781 O O . GLY A 1 109 ? 9.246 0.514 -4.347 1.00 76.75 109 GLY A O 1
ATOM 782 N N . ALA A 1 110 ? 9.294 2.162 -2.826 1.00 73.25 110 ALA A N 1
ATOM 783 C CA . ALA A 1 110 ? 10.377 2.904 -3.466 1.00 73.25 110 ALA A CA 1
ATOM 784 C C . ALA A 1 110 ? 11.690 2.104 -3.506 1.00 73.25 110 ALA A C 1
ATOM 786 O O . ALA A 1 110 ? 12.334 2.048 -4.550 1.00 73.25 110 ALA A O 1
ATOM 787 N N . ALA A 1 111 ? 12.074 1.449 -2.405 1.00 73.38 111 ALA A N 1
ATOM 788 C CA . ALA A 1 111 ? 13.287 0.631 -2.347 1.00 73.38 111 ALA A CA 1
ATOM 789 C C . ALA A 1 111 ? 13.245 -0.545 -3.341 1.00 73.38 111 ALA A C 1
ATOM 791 O O . ALA A 1 111 ? 14.245 -0.839 -4.003 1.00 73.38 111 ALA A O 1
ATOM 792 N N . LEU A 1 112 ? 12.082 -1.188 -3.481 1.00 74.44 112 LEU A N 1
ATOM 793 C CA . LEU A 1 112 ? 11.866 -2.261 -4.452 1.00 74.44 112 LEU A CA 1
ATOM 794 C C . LEU A 1 112 ? 11.857 -1.738 -5.896 1.00 74.44 112 LEU A C 1
ATO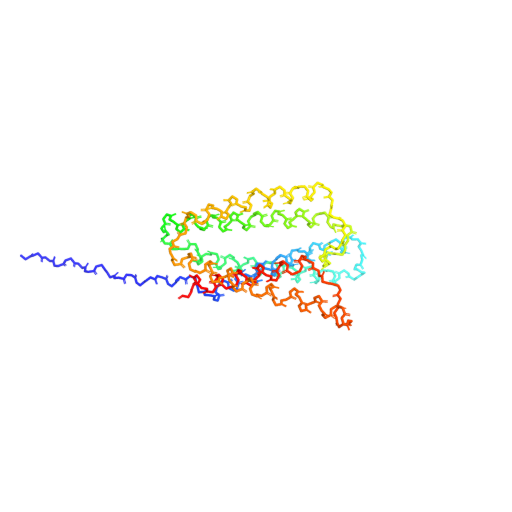M 796 O O . LEU A 1 112 ? 12.416 -2.392 -6.770 1.00 74.44 112 LEU A O 1
ATOM 800 N N . GLN A 1 113 ? 11.304 -0.549 -6.150 1.00 71.50 113 GLN A N 1
ATOM 801 C CA . GLN A 1 113 ? 11.263 0.025 -7.498 1.00 71.50 113 GLN A CA 1
ATOM 802 C C . GLN A 1 113 ? 12.634 0.510 -7.981 1.00 71.50 113 GLN A C 1
ATOM 804 O O . GLN A 1 113 ? 12.993 0.272 -9.129 1.00 71.50 113 GLN A O 1
ATOM 809 N N . ILE A 1 114 ? 13.426 1.153 -7.114 1.00 68.00 114 ILE A N 1
ATOM 810 C CA . ILE A 1 114 ? 14.809 1.561 -7.435 1.00 68.00 114 ILE A CA 1
ATOM 811 C C . ILE A 1 114 ? 15.650 0.337 -7.817 1.00 68.00 114 ILE A C 1
ATOM 813 O O . ILE A 1 114 ? 16.526 0.404 -8.671 1.00 68.00 114 ILE A O 1
ATOM 817 N N . SER A 1 115 ? 15.342 -0.803 -7.210 1.00 64.25 115 SER A N 1
ATOM 818 C CA . SER A 1 115 ? 16.000 -2.074 -7.491 1.00 64.25 115 SER A CA 1
ATOM 819 C C . SER A 1 115 ? 15.587 -2.713 -8.824 1.00 64.25 115 SER A C 1
ATOM 821 O O . SER A 1 115 ? 16.230 -3.664 -9.256 1.00 64.25 115 SER A O 1
ATOM 823 N N . ALA A 1 116 ? 14.519 -2.220 -9.459 1.00 63.53 116 ALA A N 1
ATOM 824 C CA . ALA A 1 116 ? 13.953 -2.743 -10.702 1.00 63.53 116 ALA A CA 1
ATOM 825 C C . ALA A 1 116 ? 14.263 -1.864 -11.930 1.00 63.53 116 ALA A C 1
ATOM 827 O O . ALA A 1 116 ? 13.709 -2.103 -12.999 1.00 63.53 116 ALA A O 1
ATOM 828 N N . LEU A 1 117 ? 15.138 -0.858 -11.794 1.00 61.31 117 LEU A N 1
ATOM 829 C CA . LEU A 1 117 ? 15.453 0.112 -12.854 1.00 61.31 117 LEU A CA 1
ATOM 830 C C . LEU A 1 117 ? 16.074 -0.508 -14.124 1.00 61.31 117 LEU A C 1
ATOM 832 O O . LEU A 1 117 ? 16.045 0.137 -15.166 1.00 61.31 117 LEU A O 1
ATOM 836 N N . ASP A 1 118 ? 16.554 -1.753 -14.061 1.00 57.16 118 ASP A N 1
ATOM 837 C CA . ASP A 1 118 ? 17.086 -2.496 -15.214 1.00 57.16 118 ASP A CA 1
ATOM 838 C C . ASP A 1 118 ? 16.020 -3.350 -15.952 1.00 57.16 118 ASP A C 1
ATOM 840 O O . ASP A 1 118 ? 16.359 -4.112 -16.859 1.00 57.16 118 ASP A O 1
ATOM 844 N N . GLY A 1 119 ? 14.734 -3.273 -15.570 1.00 56.19 119 GLY A N 1
ATOM 845 C CA . GLY A 1 119 ? 13.644 -4.110 -16.104 1.00 56.19 119 GLY A CA 1
ATOM 846 C C . GLY A 1 119 ? 12.354 -3.355 -16.462 1.00 56.19 119 GLY A C 1
ATOM 847 O O . GLY A 1 119 ? 12.278 -2.134 -16.358 1.00 56.19 119 GLY A O 1
ATOM 848 N N . ASP A 1 120 ? 11.325 -4.091 -16.906 1.00 54.59 120 ASP A N 1
ATOM 849 C CA . ASP A 1 120 ? 10.008 -3.528 -17.250 1.00 54.59 120 ASP A CA 1
ATOM 850 C C . ASP A 1 120 ? 9.350 -2.883 -16.008 1.00 54.59 120 ASP A C 1
ATOM 852 O O . ASP A 1 120 ? 9.023 -3.596 -15.055 1.00 54.59 120 ASP A O 1
ATOM 856 N N . PRO A 1 121 ? 9.117 -1.555 -16.000 1.00 47.38 121 PRO A N 1
ATOM 857 C CA . PRO A 1 121 ? 8.576 -0.835 -14.848 1.00 47.38 121 PRO A CA 1
ATOM 858 C C . PRO A 1 121 ? 7.122 -1.200 -14.504 1.00 47.38 121 PRO A C 1
ATOM 860 O O . PRO A 1 121 ? 6.655 -0.821 -13.428 1.00 47.38 121 PRO A O 1
ATOM 863 N N . LEU A 1 122 ? 6.404 -1.904 -15.391 1.00 46.44 122 LEU A N 1
ATOM 864 C CA . LEU A 1 122 ? 5.041 -2.402 -15.165 1.00 46.44 122 LEU A CA 1
ATOM 865 C C . LEU A 1 122 ? 4.984 -3.897 -14.840 1.00 46.44 122 LEU A C 1
ATOM 867 O O . LEU A 1 122 ? 3.941 -4.379 -14.385 1.00 46.44 122 LEU A O 1
ATOM 871 N N . ALA A 1 123 ? 6.078 -4.634 -15.028 1.00 52.72 123 ALA A N 1
ATOM 872 C CA . ALA A 1 123 ? 6.156 -5.992 -14.530 1.00 52.72 123 ALA A CA 1
ATOM 873 C C . ALA A 1 123 ? 6.274 -5.928 -13.003 1.00 52.72 123 ALA A C 1
ATOM 875 O O . ALA A 1 123 ? 7.199 -5.325 -12.460 1.00 52.72 123 ALA A O 1
ATOM 876 N N . ILE A 1 124 ? 5.353 -6.579 -12.286 1.00 56.44 124 ILE A N 1
ATOM 877 C CA . ILE A 1 124 ? 5.623 -6.996 -10.907 1.00 56.44 124 ILE A CA 1
ATOM 878 C C . ILE A 1 124 ? 6.852 -7.898 -11.027 1.00 56.44 124 ILE A C 1
ATOM 880 O O . ILE A 1 124 ? 6.722 -9.030 -11.480 1.00 56.44 124 ILE A O 1
ATOM 884 N N . SER A 1 125 ? 8.038 -7.335 -10.780 1.00 56.53 125 SER A N 1
ATOM 885 C CA . SER A 1 125 ? 9.309 -7.934 -11.182 1.00 56.53 125 SER A CA 1
ATOM 886 C C . SER A 1 125 ? 9.380 -9.385 -10.715 1.00 56.53 125 SER A C 1
ATOM 888 O O . SER A 1 125 ? 9.422 -9.666 -9.518 1.00 56.53 125 SER A O 1
ATOM 890 N N . THR A 1 126 ? 9.381 -10.312 -11.672 1.00 62.88 126 THR A N 1
ATOM 891 C CA . THR A 1 126 ? 9.675 -11.730 -11.434 1.00 62.88 126 THR A CA 1
ATOM 892 C C . THR A 1 126 ? 11.182 -11.973 -11.341 1.00 62.88 126 THR A C 1
ATOM 894 O O . THR A 1 126 ? 11.617 -13.109 -11.161 1.00 62.88 126 THR A O 1
ATOM 897 N N . GLY A 1 127 ? 11.989 -10.920 -11.514 1.00 70.81 127 GLY A N 1
ATOM 898 C CA . GLY A 1 127 ? 13.437 -10.974 -11.431 1.00 70.81 127 GLY A CA 1
ATOM 899 C C . GLY A 1 127 ? 13.939 -11.056 -9.984 1.00 70.81 127 GLY A C 1
ATOM 900 O O . GLY A 1 127 ? 13.211 -10.726 -9.043 1.00 70.81 127 GLY A O 1
ATOM 901 N N . PRO A 1 128 ? 15.197 -11.481 -9.778 1.00 75.94 128 PRO A N 1
ATOM 902 C CA . PRO A 1 128 ? 15.800 -11.512 -8.453 1.00 75.94 128 PRO A CA 1
ATOM 903 C C . PRO A 1 128 ? 15.838 -10.110 -7.832 1.00 75.94 128 PRO A C 1
ATOM 905 O O . PRO A 1 128 ? 16.377 -9.176 -8.422 1.00 75.94 128 PRO A O 1
ATOM 908 N N . VAL A 1 129 ? 15.304 -9.962 -6.618 1.00 80.56 129 VAL A N 1
ATOM 909 C CA . VAL A 1 129 ? 15.443 -8.721 -5.843 1.00 80.56 129 VAL A CA 1
ATOM 910 C C . VAL A 1 129 ? 16.900 -8.602 -5.370 1.00 80.56 129 VAL A C 1
ATOM 912 O O . VAL A 1 129 ? 17.423 -9.577 -4.817 1.00 80.56 129 VAL A O 1
ATOM 915 N N . PRO A 1 130 ? 17.566 -7.439 -5.522 1.00 81.00 130 PRO A N 1
ATOM 916 C CA . PRO A 1 130 ? 18.917 -7.228 -5.022 1.00 81.00 130 PRO A CA 1
ATOM 917 C C . PRO A 1 130 ? 19.037 -7.618 -3.542 1.00 81.00 130 PRO A C 1
ATOM 919 O O . PRO A 1 130 ? 18.174 -7.230 -2.745 1.00 81.00 130 PRO A O 1
ATOM 922 N N . PRO A 1 131 ? 20.107 -8.330 -3.134 1.00 86.12 131 PRO A N 1
ATOM 923 C CA . PRO A 1 131 ? 20.215 -8.883 -1.783 1.00 86.12 131 PRO A CA 1
ATOM 924 C C . PRO A 1 131 ? 20.013 -7.851 -0.668 1.00 86.12 131 PRO A C 1
ATOM 926 O O . PRO A 1 131 ? 19.365 -8.139 0.336 1.00 86.12 131 PRO A O 1
ATOM 929 N N . PHE A 1 132 ? 20.515 -6.627 -0.859 1.00 81.88 132 PHE A N 1
ATOM 930 C CA . PHE A 1 132 ? 20.353 -5.546 0.112 1.00 81.88 132 PHE A CA 1
ATOM 931 C C . PHE A 1 132 ? 18.892 -5.088 0.250 1.00 81.88 132 PHE A C 1
ATOM 933 O O . PHE A 1 132 ? 18.386 -4.974 1.366 1.00 81.88 132 PHE A O 1
ATOM 940 N N . ALA A 1 133 ? 18.184 -4.885 -0.866 1.00 82.06 133 ALA A N 1
ATOM 941 C CA . ALA A 1 133 ? 16.771 -4.504 -0.852 1.00 82.06 133 ALA A CA 1
ATOM 942 C C . ALA A 1 133 ? 15.891 -5.615 -0.257 1.00 82.06 133 ALA A C 1
ATOM 944 O O . ALA A 1 133 ? 14.977 -5.335 0.525 1.00 82.06 133 ALA A O 1
ATOM 945 N N . ALA A 1 134 ? 16.209 -6.878 -0.561 1.00 86.81 134 ALA A N 1
ATOM 946 C CA . ALA A 1 134 ? 15.556 -8.033 0.042 1.00 86.81 134 ALA A CA 1
ATOM 947 C C . ALA A 1 134 ? 15.773 -8.067 1.564 1.00 86.81 134 ALA A C 1
ATOM 949 O O . ALA A 1 134 ? 14.804 -8.191 2.310 1.00 86.81 134 ALA A O 1
ATOM 950 N N . LEU A 1 135 ? 17.011 -7.878 2.037 1.00 89.69 135 LEU A N 1
ATOM 951 C CA . LEU A 1 135 ? 17.342 -7.860 3.465 1.00 89.69 135 LEU A CA 1
ATOM 952 C C . LEU A 1 135 ? 16.587 -6.757 4.220 1.00 89.69 135 LEU A C 1
ATOM 954 O O . LEU A 1 135 ? 16.005 -7.025 5.271 1.00 89.69 135 LEU A O 1
ATOM 958 N N . VAL A 1 136 ? 16.553 -5.535 3.678 1.00 86.38 136 VAL A N 1
ATOM 959 C CA . VAL A 1 136 ? 15.799 -4.415 4.268 1.00 86.38 136 VAL A CA 1
ATOM 960 C C . VAL A 1 136 ? 14.307 -4.736 4.318 1.00 86.38 136 VAL A C 1
ATOM 962 O O . VAL A 1 136 ? 13.672 -4.555 5.357 1.00 86.38 136 VAL A O 1
ATOM 965 N N . THR A 1 137 ? 13.748 -5.266 3.228 1.00 86.69 137 THR A N 1
ATOM 966 C CA . THR A 1 137 ? 12.327 -5.632 3.158 1.00 86.69 137 THR A CA 1
ATOM 967 C C . THR A 1 137 ? 11.987 -6.704 4.189 1.00 86.69 137 THR A C 1
ATOM 969 O O . THR A 1 137 ? 11.048 -6.532 4.963 1.00 86.69 137 THR A O 1
ATOM 972 N N . ILE A 1 138 ? 12.793 -7.765 4.278 1.00 91.25 138 ILE A N 1
ATOM 973 C CA . ILE A 1 138 ? 12.640 -8.828 5.279 1.00 91.25 138 ILE A CA 1
ATOM 974 C C . ILE A 1 138 ? 12.699 -8.244 6.693 1.00 91.25 138 ILE A C 1
ATOM 976 O O . ILE A 1 138 ? 11.819 -8.527 7.504 1.00 91.25 138 ILE A O 1
ATOM 980 N N . ALA A 1 139 ? 13.688 -7.395 6.990 1.00 92.38 139 ALA A N 1
ATOM 981 C CA . ALA A 1 139 ? 13.825 -6.779 8.305 1.00 92.38 139 ALA A CA 1
ATOM 982 C C . ALA A 1 139 ? 12.576 -5.969 8.682 1.00 92.38 139 ALA A C 1
ATOM 984 O O . ALA A 1 139 ? 12.057 -6.119 9.788 1.00 92.38 139 ALA A O 1
ATOM 985 N N . VAL A 1 140 ? 12.040 -5.163 7.763 1.00 90.06 140 VAL A N 1
ATOM 986 C CA . VAL A 1 140 ? 10.820 -4.373 7.994 1.00 90.06 140 VAL A CA 1
ATOM 987 C C . VAL A 1 140 ? 9.597 -5.274 8.194 1.00 90.06 140 VAL A C 1
ATOM 989 O O . VAL A 1 140 ? 8.821 -5.046 9.125 1.00 90.06 140 VAL A O 1
ATOM 992 N N . PHE A 1 141 ? 9.436 -6.319 7.380 1.00 89.06 141 PHE A N 1
ATOM 993 C CA . PHE A 1 141 ? 8.320 -7.261 7.507 1.00 89.06 141 PHE A CA 1
ATOM 994 C C . PHE A 1 141 ? 8.369 -8.078 8.800 1.00 89.06 141 PHE A C 1
ATOM 996 O O . PHE A 1 141 ? 7.322 -8.351 9.374 1.00 89.06 141 PHE A O 1
ATOM 1003 N N . LEU A 1 142 ? 9.555 -8.452 9.282 1.00 94.31 142 LEU A N 1
ATOM 1004 C CA . LEU A 1 142 ? 9.697 -9.242 10.507 1.00 94.31 142 LEU A CA 1
ATOM 1005 C C . LEU A 1 142 ? 9.690 -8.396 11.785 1.00 94.31 142 LEU A C 1
ATOM 1007 O O . LEU A 1 142 ? 9.411 -8.928 12.857 1.00 94.31 142 LEU A O 1
ATOM 1011 N N . THR A 1 143 ? 9.980 -7.095 11.699 1.00 94.06 143 THR A N 1
ATOM 1012 C CA . THR A 1 143 ? 10.073 -6.222 12.882 1.00 94.06 143 THR A CA 1
ATOM 1013 C C . THR A 1 143 ? 8.988 -5.153 12.902 1.00 94.06 143 THR A C 1
ATOM 1015 O O . THR A 1 143 ? 8.112 -5.171 13.768 1.00 94.06 143 THR A O 1
ATOM 1018 N N . ALA A 1 144 ? 9.008 -4.229 11.942 1.00 90.19 144 ALA A N 1
ATOM 1019 C CA . ALA A 1 144 ? 8.139 -3.063 11.933 1.00 90.19 144 ALA A CA 1
ATOM 1020 C C . ALA A 1 144 ? 6.668 -3.447 11.753 1.00 90.19 144 ALA A C 1
ATOM 1022 O O . ALA A 1 144 ? 5.819 -2.915 12.467 1.00 90.19 144 ALA A O 1
ATOM 1023 N N . VAL A 1 145 ? 6.361 -4.387 10.850 1.00 88.25 145 VAL A N 1
ATOM 1024 C CA . VAL A 1 145 ? 4.974 -4.812 10.601 1.00 88.25 145 VAL A CA 1
ATOM 1025 C C . VAL A 1 145 ? 4.352 -5.437 11.863 1.00 88.25 145 VAL A C 1
ATOM 1027 O O . VAL A 1 145 ? 3.368 -4.875 12.348 1.00 88.25 145 VAL A O 1
ATOM 1030 N N . PRO A 1 146 ? 4.928 -6.484 12.494 1.00 92.38 146 PRO A N 1
ATOM 1031 C CA . PRO A 1 146 ? 4.416 -7.022 13.753 1.00 92.38 146 PRO A CA 1
ATOM 1032 C C . PRO A 1 146 ? 4.352 -5.989 14.878 1.00 92.38 146 PRO A C 1
ATOM 1034 O O . PRO A 1 146 ? 3.367 -5.953 15.613 1.00 92.38 146 PRO A O 1
ATOM 1037 N N . ALA A 1 147 ? 5.363 -5.123 15.007 1.00 92.56 147 ALA A N 1
ATOM 1038 C CA . ALA A 1 147 ? 5.386 -4.096 16.045 1.00 92.56 147 ALA A CA 1
ATOM 1039 C C . ALA A 1 147 ? 4.233 -3.093 15.886 1.00 92.56 147 ALA A C 1
ATOM 1041 O O . ALA A 1 147 ? 3.566 -2.758 16.870 1.00 92.56 147 ALA A O 1
ATOM 1042 N N . VAL A 1 148 ? 3.966 -2.638 14.658 1.00 89.19 148 VAL A N 1
ATOM 1043 C CA . VAL A 1 148 ? 2.847 -1.738 14.360 1.00 89.19 148 VAL A CA 1
ATOM 1044 C C . VAL A 1 148 ? 1.517 -2.457 14.557 1.00 89.19 148 VAL A C 1
ATOM 1046 O O . VAL A 1 148 ? 0.655 -1.911 15.240 1.00 89.19 148 VAL A O 1
ATOM 1049 N N . SER A 1 149 ? 1.357 -3.684 14.054 1.00 88.88 149 SER A N 1
ATOM 1050 C CA . SER A 1 149 ? 0.137 -4.484 14.236 1.00 88.88 149 SER A CA 1
ATOM 1051 C C . SER A 1 149 ? -0.176 -4.744 15.712 1.00 88.88 149 SER A C 1
ATOM 1053 O O . SER A 1 149 ? -1.315 -4.587 16.147 1.00 88.88 149 SER A O 1
ATOM 1055 N N . TRP A 1 150 ? 0.835 -5.073 16.515 1.00 92.31 150 TRP A N 1
ATOM 1056 C CA . TRP A 1 150 ? 0.679 -5.276 17.953 1.00 92.31 150 TRP A CA 1
ATOM 1057 C C . TRP A 1 150 ? 0.280 -3.992 18.678 1.00 92.31 150 TRP A C 1
ATOM 1059 O O . TRP A 1 150 ? -0.634 -3.976 19.507 1.00 92.31 150 TRP A O 1
ATOM 1069 N N . ARG A 1 151 ? 0.963 -2.888 18.359 1.00 91.00 151 ARG A N 1
ATOM 1070 C CA . ARG A 1 151 ? 0.676 -1.587 18.965 1.00 91.00 151 ARG A CA 1
ATOM 1071 C C . ARG A 1 151 ? -0.709 -1.079 18.562 1.00 91.00 151 ARG A C 1
ATOM 1073 O O . ARG A 1 151 ? -1.387 -0.494 19.402 1.00 91.00 151 ARG A O 1
ATOM 1080 N N . TRP A 1 152 ? -1.127 -1.347 17.325 1.00 87.38 152 TRP A N 1
ATOM 1081 C CA . TRP A 1 152 ? -2.472 -1.091 16.826 1.00 87.38 152 TRP A CA 1
ATOM 1082 C C . TRP A 1 152 ? -3.502 -1.849 17.656 1.00 87.38 152 TRP A C 1
ATOM 1084 O O . TRP A 1 152 ? -4.339 -1.213 18.291 1.00 87.38 152 TRP A O 1
ATOM 1094 N N . TRP A 1 153 ? -3.369 -3.175 17.765 1.00 87.81 153 TRP A N 1
ATOM 1095 C CA . TRP A 1 153 ? -4.282 -4.032 18.530 1.00 87.81 153 TRP A CA 1
ATOM 1096 C C . TRP A 1 153 ? -4.461 -3.592 19.990 1.00 87.81 153 TRP A C 1
ATOM 1098 O O . TRP A 1 153 ? -5.555 -3.652 20.538 1.00 87.81 153 TRP A O 1
ATOM 1108 N N . ARG A 1 154 ? -3.395 -3.088 20.620 1.00 88.69 154 ARG A N 1
ATOM 1109 C CA . ARG A 1 154 ? -3.428 -2.535 21.987 1.00 88.69 154 ARG A CA 1
ATOM 1110 C C . ARG A 1 154 ? -4.164 -1.194 22.106 1.00 88.69 154 ARG A C 1
ATOM 1112 O O . ARG A 1 154 ? -4.456 -0.773 23.221 1.00 88.69 154 ARG A O 1
ATOM 1119 N N . SER A 1 155 ? -4.364 -0.484 20.999 1.00 86.50 155 SER A N 1
ATOM 1120 C CA . SER A 1 155 ? -4.854 0.902 20.975 1.00 86.50 155 SER A CA 1
ATOM 1121 C C . SER A 1 155 ? -6.279 1.069 20.451 1.00 86.50 155 SER A C 1
ATOM 1123 O O . SER A 1 155 ? -6.885 2.111 20.713 1.00 86.50 155 SER A O 1
ATOM 1125 N N . ILE A 1 156 ? -6.794 0.073 19.726 1.00 85.75 156 ILE A N 1
ATOM 1126 C CA . ILE A 1 156 ? -8.130 0.105 19.129 1.00 85.75 156 ILE A CA 1
ATOM 1127 C C . ILE A 1 156 ? -9.233 -0.102 20.169 1.00 85.75 156 ILE A C 1
ATOM 1129 O O . ILE A 1 156 ? -9.025 -0.746 21.197 1.00 85.75 156 ILE A O 1
ATOM 1133 N N . ASP A 1 157 ? -10.407 0.461 19.896 1.00 86.56 157 ASP A N 1
ATOM 1134 C CA . ASP A 1 157 ? -11.625 0.199 20.664 1.00 86.56 157 ASP A CA 1
ATOM 1135 C C . ASP A 1 157 ? -12.370 -1.052 20.154 1.00 86.56 157 ASP A C 1
ATOM 1137 O O . ASP A 1 157 ? -11.939 -1.714 19.206 1.00 86.56 157 ASP A O 1
ATOM 1141 N N . GLU A 1 158 ? -13.477 -1.412 20.810 1.00 87.94 158 GLU A N 1
ATOM 1142 C CA . GLU A 1 158 ? -14.256 -2.613 20.476 1.00 87.94 158 GLU A CA 1
ATOM 1143 C C . GLU A 1 158 ? -14.889 -2.542 19.077 1.00 87.94 158 GLU A C 1
ATOM 1145 O O . GLU A 1 158 ? -14.883 -3.538 18.350 1.00 87.94 158 GLU A O 1
ATOM 1150 N N . HIS A 1 159 ? -15.375 -1.367 18.665 1.00 83.62 159 HIS A N 1
ATOM 1151 C CA . HIS A 1 159 ? -15.962 -1.158 17.338 1.00 83.62 159 HIS A CA 1
ATOM 1152 C C . HIS A 1 159 ? -14.915 -1.312 16.226 1.00 83.62 159 HIS A C 1
ATOM 1154 O O . HIS A 1 159 ? -15.136 -1.980 15.210 1.00 83.62 159 HIS A O 1
ATOM 1160 N N . GLU A 1 160 ? -13.735 -0.741 16.432 1.00 85.00 160 GLU A N 1
ATOM 1161 C CA . GLU A 1 160 ? -12.610 -0.838 15.517 1.00 85.00 160 GLU A CA 1
ATOM 1162 C C . GLU A 1 160 ? -12.027 -2.259 15.480 1.00 85.00 160 GLU A C 1
ATOM 1164 O O . GLU A 1 160 ? -11.644 -2.744 14.412 1.00 85.00 160 GLU A O 1
ATOM 1169 N N . ALA A 1 161 ? -12.027 -2.968 16.613 1.00 88.75 161 ALA A N 1
ATOM 1170 C CA . ALA A 1 161 ? -11.639 -4.373 16.684 1.00 88.75 161 ALA A CA 1
ATOM 1171 C C . ALA A 1 161 ? -12.592 -5.284 15.901 1.00 88.75 161 ALA A C 1
ATOM 1173 O O . ALA A 1 161 ? -12.126 -6.209 15.234 1.00 88.75 161 ALA A O 1
ATOM 1174 N N . LEU A 1 162 ? -13.904 -5.027 15.936 1.00 90.12 162 LEU A N 1
ATOM 1175 C CA . LEU A 1 162 ? -14.877 -5.749 15.110 1.00 90.12 162 LEU A CA 1
ATOM 1176 C C . LEU A 1 162 ? -14.627 -5.505 13.619 1.00 90.12 162 LEU A C 1
ATOM 1178 O O . LEU A 1 162 ? -14.495 -6.461 12.860 1.00 90.12 162 LEU A O 1
ATOM 1182 N N . SER A 1 163 ? -14.439 -4.247 13.217 1.00 89.06 163 SER A N 1
ATOM 1183 C CA . SER A 1 163 ? -14.119 -3.891 11.825 1.00 89.06 163 SER A CA 1
ATOM 1184 C C . SER A 1 163 ? -12.832 -4.566 11.331 1.00 89.06 163 SER A C 1
ATOM 1186 O O . SER A 1 163 ? -12.750 -5.034 10.195 1.00 89.06 163 SER A O 1
ATOM 1188 N N . TYR A 1 164 ? -11.815 -4.646 12.196 1.00 89.31 164 TYR A N 1
ATOM 1189 C CA . TYR A 1 164 ? -10.553 -5.330 11.911 1.00 89.31 164 TYR A CA 1
ATOM 1190 C C . TYR A 1 164 ? -10.734 -6.846 11.749 1.00 89.31 164 TYR A C 1
ATOM 1192 O O . TYR A 1 164 ? -10.186 -7.430 10.812 1.00 89.31 164 TYR A O 1
ATOM 1200 N N . LYS A 1 165 ? -11.514 -7.479 12.638 1.00 92.56 165 LYS A N 1
ATOM 1201 C CA . LYS A 1 165 ? -11.833 -8.915 12.580 1.00 92.56 165 LYS A CA 1
ATOM 1202 C C . LYS A 1 165 ? -12.612 -9.270 11.318 1.00 92.56 165 LYS A C 1
ATOM 1204 O O . LYS A 1 165 ? -12.240 -10.227 10.648 1.00 92.56 165 LYS A O 1
ATOM 1209 N N . ASP A 1 166 ? -13.629 -8.485 10.974 1.00 92.00 166 ASP A N 1
ATOM 1210 C CA . ASP A 1 166 ? -14.419 -8.672 9.755 1.00 92.00 166 ASP A CA 1
ATOM 1211 C C . ASP A 1 166 ? -13.535 -8.595 8.510 1.00 92.00 166 ASP A C 1
ATOM 1213 O O . ASP A 1 166 ? -13.576 -9.484 7.659 1.00 92.00 166 ASP A O 1
ATOM 1217 N N . GLY A 1 167 ? -12.682 -7.567 8.432 1.00 91.25 167 GLY A N 1
ATOM 1218 C CA . GLY A 1 167 ? -11.716 -7.430 7.345 1.00 91.25 167 GLY A CA 1
ATOM 1219 C C . GLY A 1 167 ? -10.793 -8.641 7.240 1.00 91.25 167 GLY A C 1
ATOM 1220 O O . GLY A 1 167 ? -10.615 -9.189 6.152 1.00 91.25 167 GLY A O 1
ATOM 1221 N N . ALA A 1 168 ? -10.226 -9.088 8.365 1.00 92.75 168 ALA A N 1
ATOM 1222 C CA . ALA A 1 168 ? -9.336 -10.250 8.415 1.00 92.75 168 ALA A CA 1
ATOM 1223 C C . ALA A 1 168 ? -10.042 -11.537 7.975 1.00 92.75 168 ALA A C 1
ATOM 1225 O O . ALA A 1 168 ? -9.498 -12.290 7.170 1.00 92.75 168 ALA A O 1
ATOM 1226 N N . LEU A 1 169 ? -11.265 -11.768 8.453 1.00 95.94 169 LEU A N 1
ATOM 1227 C CA . LEU A 1 169 ? -12.044 -12.954 8.126 1.00 95.94 169 LEU A CA 1
ATOM 1228 C C . LEU A 1 169 ? -12.372 -13.018 6.628 1.00 95.94 169 LEU A C 1
ATOM 1230 O O . LEU A 1 169 ? -12.150 -14.048 5.993 1.00 95.94 169 LEU A O 1
ATOM 1234 N N . VAL A 1 170 ? -12.843 -11.911 6.044 1.00 94.69 170 VAL A N 1
ATOM 1235 C CA . VAL A 1 170 ? -13.144 -11.854 4.604 1.00 94.69 170 VAL A CA 1
ATOM 1236 C C . VAL A 1 170 ? -11.877 -12.034 3.768 1.00 94.69 170 VAL A C 1
ATOM 1238 O O . VAL A 1 170 ? -11.902 -12.750 2.770 1.00 94.69 170 VAL A O 1
ATOM 1241 N N . ALA A 1 171 ? -10.753 -11.448 4.184 1.00 93.38 171 ALA A N 1
ATOM 1242 C CA . ALA A 1 171 ? -9.476 -11.608 3.493 1.00 93.38 171 ALA A CA 1
ATOM 1243 C C . ALA A 1 171 ? -8.962 -13.057 3.520 1.00 93.38 171 ALA A C 1
ATOM 1245 O O . ALA A 1 171 ? -8.471 -13.548 2.503 1.00 93.38 171 ALA A O 1
ATOM 1246 N N . VAL A 1 172 ? -9.120 -13.763 4.646 1.00 96.75 172 VAL A N 1
ATOM 1247 C CA . VAL A 1 172 ? -8.793 -15.194 4.749 1.00 96.75 172 VAL A CA 1
ATOM 1248 C C . VAL A 1 172 ? -9.657 -16.010 3.793 1.00 96.75 172 VAL A C 1
ATOM 1250 O O . VAL A 1 172 ? -9.112 -16.804 3.030 1.00 96.75 172 VAL A O 1
ATOM 1253 N N . TYR A 1 173 ? -10.972 -15.778 3.750 1.00 96.19 173 TYR A N 1
ATOM 1254 C CA . TYR A 1 173 ? -11.839 -16.474 2.795 1.00 96.19 173 TYR A CA 1
ATOM 1255 C C . TYR A 1 173 ? -11.492 -16.157 1.339 1.00 96.19 173 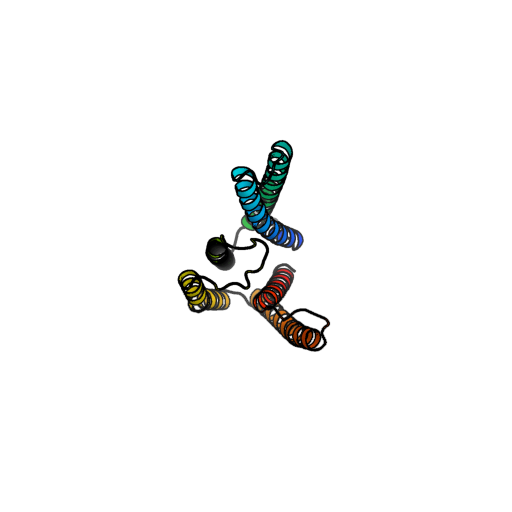TYR A C 1
ATOM 1257 O O . TYR A 1 173 ? -11.475 -17.062 0.506 1.00 96.19 173 TYR A O 1
ATOM 1265 N N . ALA A 1 174 ? -11.159 -14.902 1.029 1.00 93.31 174 ALA A N 1
ATOM 1266 C CA . ALA A 1 174 ? -10.697 -14.520 -0.300 1.00 93.31 174 ALA A CA 1
ATOM 1267 C C . ALA A 1 174 ? -9.410 -15.267 -0.676 1.00 93.31 174 ALA A C 1
ATOM 1269 O O . ALA A 1 174 ? -9.338 -15.834 -1.762 1.00 93.31 174 ALA A O 1
ATOM 1270 N N . TYR A 1 175 ? -8.426 -15.348 0.224 1.00 94.56 175 TYR A N 1
ATOM 1271 C CA . TYR A 1 175 ? -7.208 -16.132 -0.001 1.00 94.56 175 TYR A CA 1
ATOM 1272 C C . TYR A 1 175 ? -7.514 -17.618 -0.222 1.00 94.56 175 TYR A C 1
ATOM 1274 O O . TYR A 1 175 ? -7.054 -18.201 -1.205 1.00 94.56 175 TYR A O 1
ATOM 1282 N N . SER A 1 176 ? -8.331 -18.213 0.652 1.00 96.25 176 SER A N 1
ATOM 1283 C CA . SER A 1 176 ? -8.740 -19.617 0.572 1.00 96.25 176 SER A CA 1
ATOM 1284 C C . SER A 1 176 ? -9.529 -19.947 -0.694 1.00 96.25 176 SER A C 1
ATOM 1286 O O . SER A 1 176 ? -9.528 -21.101 -1.103 1.00 96.25 176 SER A O 1
ATOM 1288 N N . ALA A 1 177 ? -10.177 -18.971 -1.331 1.00 93.62 177 ALA A N 1
ATOM 1289 C CA . ALA A 1 177 ? -10.817 -19.151 -2.629 1.00 93.62 177 ALA A CA 1
ATOM 1290 C C . ALA A 1 177 ? -9.830 -18.931 -3.788 1.00 93.62 177 ALA A C 1
ATOM 1292 O O . ALA A 1 177 ? -9.708 -19.781 -4.671 1.00 93.62 177 ALA A O 1
ATOM 1293 N N . ILE A 1 178 ? -9.107 -17.807 -3.785 1.00 91.81 178 ILE A N 1
ATOM 1294 C CA . ILE A 1 178 ? -8.244 -17.370 -4.892 1.00 91.81 178 ILE A CA 1
ATOM 1295 C C . ILE A 1 178 ? -7.069 -18.326 -5.086 1.00 91.81 178 ILE A C 1
ATOM 1297 O O . ILE A 1 178 ? -6.830 -18.771 -6.207 1.00 91.81 178 ILE A O 1
ATOM 1301 N N . ALA A 1 179 ? -6.339 -18.654 -4.016 1.00 94.00 179 ALA A N 1
ATOM 1302 C CA . ALA A 1 179 ? -5.099 -19.417 -4.116 1.00 94.00 179 ALA A CA 1
ATOM 1303 C C . ALA A 1 179 ? -5.298 -20.826 -4.716 1.00 94.00 179 ALA A C 1
ATOM 1305 O O . ALA A 1 179 ? -4.651 -21.124 -5.725 1.00 94.00 179 ALA A O 1
ATOM 1306 N N . PRO A 1 180 ? -6.192 -21.691 -4.189 1.00 96.56 180 PRO A N 1
ATOM 1307 C CA . PRO A 1 180 ? -6.387 -23.020 -4.767 1.00 96.56 180 PRO A CA 1
ATOM 1308 C C . PRO A 1 180 ? -7.075 -22.976 -6.135 1.00 96.56 180 PRO A C 1
ATOM 1310 O O . PRO A 1 180 ? -6.741 -23.788 -6.996 1.00 96.56 180 PRO A O 1
ATOM 1313 N N . THR A 1 181 ? -7.987 -22.025 -6.375 1.00 96.94 181 THR A N 1
ATOM 1314 C CA . THR A 1 181 ? -8.667 -21.902 -7.676 1.00 96.94 181 THR A CA 1
ATOM 1315 C C . THR A 1 181 ? -7.687 -21.501 -8.773 1.00 96.94 181 THR A C 1
ATOM 1317 O O . THR A 1 181 ? -7.681 -22.118 -9.836 1.00 96.94 181 THR A O 1
ATOM 1320 N N . TRP A 1 182 ? -6.816 -20.518 -8.518 1.00 95.69 182 TRP A N 1
ATOM 1321 C CA . TRP A 1 182 ? -5.778 -20.124 -9.474 1.00 95.69 182 TRP A CA 1
ATOM 1322 C C . TRP A 1 182 ? -4.796 -21.271 -9.702 1.00 95.69 182 TRP A C 1
ATOM 1324 O O . TRP A 1 182 ? -4.504 -21.608 -10.847 1.00 95.69 182 TRP A O 1
ATOM 1334 N N . TRP A 1 183 ? -4.349 -21.940 -8.635 1.00 96.06 183 TRP A N 1
ATOM 1335 C CA . TRP A 1 183 ? -3.482 -23.108 -8.769 1.00 96.06 183 TRP A CA 1
ATOM 1336 C C . TRP A 1 183 ? -4.113 -24.186 -9.660 1.00 96.06 183 TRP A C 1
ATOM 1338 O O . TRP A 1 183 ? -3.479 -24.632 -10.613 1.00 96.06 183 TRP A O 1
ATOM 1348 N N . MET A 1 184 ? -5.377 -24.549 -9.427 1.00 98.00 184 MET A N 1
ATOM 1349 C CA . MET A 1 184 ? -6.066 -25.560 -10.233 1.00 98.00 184 MET A CA 1
ATOM 1350 C C . MET A 1 184 ? -6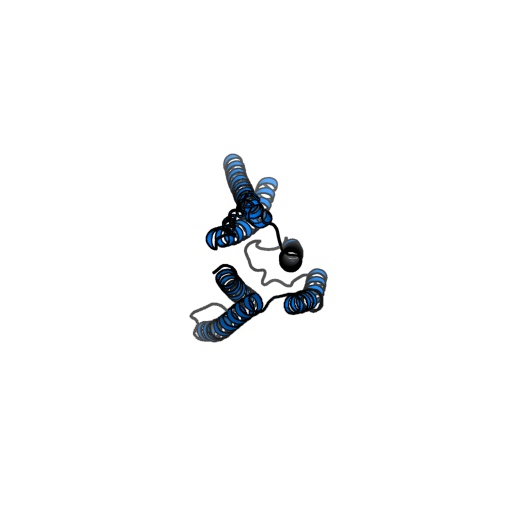.273 -25.105 -11.683 1.00 98.00 184 MET A C 1
ATOM 1352 O O . MET A 1 184 ? -6.071 -25.886 -12.610 1.00 98.00 184 MET A O 1
ATOM 1356 N N . ALA A 1 185 ? -6.615 -23.833 -11.897 1.00 95.94 185 ALA A N 1
ATOM 1357 C CA . ALA A 1 185 ? -6.757 -23.255 -13.229 1.00 95.94 185 ALA A CA 1
ATOM 1358 C C . ALA A 1 185 ? -5.434 -23.268 -14.012 1.00 95.94 185 ALA A C 1
ATOM 1360 O O . ALA A 1 185 ? -5.437 -23.565 -15.206 1.00 95.94 185 ALA A O 1
ATOM 1361 N N . TRP A 1 186 ? -4.301 -23.027 -13.347 1.00 96.31 186 TRP A N 1
ATOM 1362 C CA . TRP A 1 186 ? -2.974 -23.195 -13.940 1.00 96.31 186 TRP A CA 1
ATOM 1363 C C . TRP A 1 186 ? -2.689 -24.656 -14.295 1.00 96.31 186 TRP A C 1
ATOM 1365 O O . TRP A 1 186 ? -2.293 -24.950 -15.422 1.00 96.31 186 TRP A O 1
ATOM 1375 N N . ARG A 1 187 ? -2.962 -25.597 -13.381 1.00 97.62 187 ARG A N 1
ATOM 1376 C CA . ARG A 1 187 ? -2.796 -27.039 -13.648 1.00 97.62 187 ARG A CA 1
ATOM 1377 C C . ARG A 1 187 ? -3.677 -27.540 -14.795 1.00 97.62 187 ARG A C 1
ATOM 1379 O O . ARG A 1 187 ? -3.280 -28.473 -15.484 1.00 97.62 187 ARG A O 1
ATOM 1386 N N . GLY A 1 188 ? -4.837 -26.923 -15.004 1.00 97.56 188 GLY A N 1
ATOM 1387 C CA . GLY A 1 188 ? -5.737 -27.199 -16.124 1.00 97.56 188 GLY A CA 1
ATOM 1388 C C . GLY A 1 188 ? -5.376 -26.491 -17.435 1.00 97.56 188 GLY A C 1
ATOM 1389 O O . GLY A 1 188 ? -6.051 -26.716 -18.432 1.00 97.56 188 GLY A O 1
ATOM 1390 N N . GLY A 1 189 ? -4.344 -25.640 -17.453 1.00 96.50 189 GLY A N 1
ATOM 1391 C CA . GLY A 1 189 ? -3.938 -24.880 -18.640 1.00 96.50 189 GLY A CA 1
ATOM 1392 C C . GLY A 1 189 ? -4.812 -23.660 -18.960 1.00 96.50 189 GLY A C 1
ATOM 1393 O O . GLY A 1 189 ? -4.710 -23.118 -20.056 1.00 96.50 189 GLY A O 1
ATOM 1394 N N . PHE A 1 190 ? -5.663 -23.215 -18.029 1.00 95.25 190 PHE A N 1
ATOM 1395 C CA . PHE A 1 190 ? -6.558 -22.065 -18.216 1.00 95.25 190 PHE A CA 1
ATOM 1396 C C . PHE A 1 190 ? -5.920 -20.724 -17.838 1.00 95.25 190 PHE A C 1
ATOM 1398 O O . PHE A 1 190 ? -6.304 -19.689 -18.377 1.00 95.25 190 PHE A O 1
ATOM 1405 N N . LEU A 1 191 ? -4.983 -20.727 -16.886 1.00 93.69 191 LEU A N 1
ATOM 1406 C CA . LEU A 1 191 ? -4.321 -19.528 -16.365 1.00 93.69 191 LEU A CA 1
ATOM 1407 C C . LEU A 1 191 ? -2.795 -19.704 -16.321 1.00 93.69 191 LEU A C 1
ATOM 1409 O O . LEU A 1 191 ? -2.311 -20.837 -16.274 1.00 93.69 191 LEU A O 1
ATOM 1413 N N . PRO A 1 192 ? -2.022 -18.601 -16.312 1.00 91.88 192 PRO A N 1
ATOM 1414 C CA . PRO A 1 192 ? -0.584 -18.657 -16.073 1.00 91.88 192 PRO A CA 1
ATOM 1415 C C . PRO A 1 192 ? -0.267 -19.088 -14.634 1.00 91.88 192 PRO A C 1
ATOM 1417 O O . PRO A 1 192 ? -1.145 -19.111 -13.764 1.00 91.88 192 PRO A O 1
ATOM 1420 N N . GLU A 1 193 ? 1.010 -19.395 -14.394 1.00 92.00 193 GLU A N 1
ATOM 1421 C CA . GLU A 1 193 ? 1.522 -19.762 -13.073 1.00 92.00 193 GLU A CA 1
ATOM 1422 C C . GLU A 1 193 ? 1.119 -18.723 -12.003 1.00 92.00 193 GLU A C 1
ATOM 1424 O O . GLU A 1 193 ? 1.228 -17.515 -12.250 1.00 92.00 193 GLU A O 1
ATOM 1429 N N . PRO A 1 194 ? 0.629 -19.156 -10.823 1.00 88.88 194 PRO A N 1
ATOM 1430 C CA . PRO A 1 194 ? 0.224 -18.239 -9.766 1.00 88.88 194 PRO A CA 1
ATOM 1431 C C . PRO A 1 194 ? 1.367 -17.334 -9.294 1.00 88.88 194 PRO A C 1
ATOM 1433 O O . PRO A 1 194 ? 2.424 -17.800 -8.873 1.00 88.88 194 PRO A O 1
ATOM 1436 N N . HIS A 1 195 ? 1.118 -16.025 -9.271 1.00 85.12 195 HIS A N 1
ATOM 1437 C CA . HIS A 1 195 ? 2.091 -15.044 -8.802 1.00 85.12 195 HIS A CA 1
ATOM 1438 C C . HIS A 1 195 ? 1.866 -14.715 -7.318 1.00 85.12 195 HIS A C 1
ATOM 1440 O O . HIS A 1 195 ? 0.926 -14.000 -6.966 1.00 85.12 195 HIS A O 1
ATOM 1446 N N . TYR A 1 196 ? 2.760 -15.165 -6.430 1.00 86.38 196 TYR A N 1
ATOM 1447 C CA . TYR A 1 196 ? 2.590 -15.022 -4.972 1.00 86.38 196 TYR A CA 1
ATOM 1448 C C . TYR A 1 196 ? 2.382 -13.573 -4.509 1.00 86.38 196 TYR A C 1
ATOM 1450 O O . TYR A 1 196 ? 1.497 -13.308 -3.696 1.00 86.38 196 TYR A O 1
ATOM 1458 N N . MET A 1 197 ? 3.146 -12.622 -5.063 1.00 83.44 197 MET A N 1
ATOM 1459 C CA . MET A 1 197 ? 2.972 -11.200 -4.738 1.00 83.44 197 MET A CA 1
ATOM 1460 C C . MET A 1 197 ? 1.597 -10.668 -5.165 1.00 83.44 197 MET A C 1
ATOM 1462 O O . MET A 1 197 ? 0.976 -9.927 -4.412 1.00 83.44 197 MET A O 1
ATOM 1466 N N . ALA A 1 198 ? 1.085 -11.067 -6.335 1.00 82.88 198 ALA A N 1
ATOM 1467 C CA . ALA A 1 198 ? -0.228 -10.630 -6.798 1.00 82.88 198 ALA A CA 1
ATOM 1468 C C . ALA A 1 198 ? -1.325 -11.156 -5.866 1.00 82.88 198 ALA A C 1
ATOM 1470 O O . ALA A 1 198 ? -2.181 -10.390 -5.432 1.00 82.88 198 ALA A O 1
ATOM 1471 N N . THR A 1 199 ? -1.245 -12.429 -5.470 1.00 88.06 199 THR A N 1
ATOM 1472 C CA . THR A 1 199 ? -2.160 -13.016 -4.483 1.00 88.06 199 THR A CA 1
ATOM 1473 C C . THR A 1 199 ? -2.111 -12.259 -3.157 1.00 88.06 199 THR A C 1
ATOM 1475 O O . THR A 1 199 ? -3.157 -11.896 -2.624 1.00 88.06 199 THR A O 1
ATOM 1478 N N . PHE A 1 200 ? -0.913 -11.960 -2.643 1.00 86.25 200 PHE A N 1
ATOM 1479 C CA . PHE A 1 200 ? -0.744 -11.165 -1.426 1.00 86.25 200 PHE A CA 1
ATOM 1480 C C . PHE A 1 200 ? -1.401 -9.782 -1.545 1.00 86.25 200 PHE A C 1
ATOM 1482 O O . PHE A 1 200 ? -2.166 -9.388 -0.665 1.00 86.25 200 PHE A O 1
ATOM 1489 N N . LEU A 1 201 ? -1.154 -9.064 -2.644 1.00 85.12 201 LEU A N 1
ATOM 1490 C CA . LEU A 1 201 ? -1.717 -7.733 -2.877 1.00 85.12 201 LEU A CA 1
ATOM 1491 C C . LEU A 1 201 ? -3.244 -7.762 -2.989 1.00 85.12 201 LEU A C 1
ATOM 1493 O O . LEU A 1 201 ? -3.902 -6.899 -2.412 1.00 85.12 201 LEU A O 1
ATOM 1497 N N . ILE A 1 202 ? -3.817 -8.763 -3.664 1.00 85.75 202 ILE A N 1
ATOM 1498 C CA . ILE A 1 202 ? -5.274 -8.931 -3.756 1.00 85.75 202 ILE A CA 1
ATOM 1499 C C . ILE A 1 202 ? -5.870 -9.160 -2.364 1.00 85.75 202 ILE A C 1
ATOM 1501 O O . ILE A 1 202 ? -6.839 -8.498 -1.995 1.00 85.75 202 ILE A O 1
ATOM 1505 N N . VAL A 1 203 ? -5.276 -10.046 -1.561 1.00 91.38 203 VAL A N 1
ATOM 1506 C CA . VAL A 1 203 ? -5.746 -10.328 -0.195 1.00 91.38 203 VAL A CA 1
ATOM 1507 C C . VAL A 1 203 ? -5.661 -9.086 0.687 1.00 91.38 203 VAL A C 1
ATOM 1509 O O . VAL A 1 203 ? -6.617 -8.768 1.394 1.00 91.38 203 VAL A O 1
ATOM 1512 N N . MET A 1 204 ? -4.555 -8.343 0.615 1.00 88.50 204 MET A N 1
ATOM 1513 C CA . MET A 1 204 ? -4.390 -7.097 1.365 1.00 88.50 204 MET A CA 1
ATOM 1514 C C . MET A 1 204 ? -5.363 -6.007 0.906 1.00 88.50 204 MET A C 1
ATOM 1516 O O . MET A 1 204 ? -5.871 -5.257 1.739 1.00 88.50 204 MET A O 1
ATOM 1520 N N . ALA A 1 205 ? -5.677 -5.940 -0.390 1.00 85.31 205 ALA A N 1
ATOM 1521 C CA . ALA A 1 205 ? -6.675 -5.018 -0.922 1.00 85.31 205 ALA A CA 1
ATOM 1522 C C . ALA A 1 205 ? -8.087 -5.363 -0.426 1.00 85.31 205 ALA A C 1
ATOM 1524 O O . ALA A 1 205 ? -8.809 -4.468 0.012 1.00 85.31 205 ALA A O 1
ATOM 1525 N N . VAL A 1 206 ? -8.464 -6.647 -0.426 1.00 89.06 206 VAL A N 1
ATOM 1526 C CA . VAL A 1 206 ? -9.741 -7.118 0.138 1.00 89.06 206 VAL A CA 1
ATOM 1527 C C . VAL A 1 206 ? -9.822 -6.784 1.626 1.00 89.06 206 VAL A C 1
ATOM 1529 O O . VAL A 1 206 ? -10.814 -6.207 2.073 1.00 89.06 206 VAL A O 1
ATOM 1532 N N . TRP A 1 207 ? -8.762 -7.086 2.379 1.00 92.62 207 TRP A N 1
ATOM 1533 C CA . TRP A 1 207 ? -8.672 -6.769 3.801 1.00 92.62 207 TRP A CA 1
ATOM 1534 C C . TRP A 1 207 ? -8.889 -5.273 4.066 1.00 92.62 207 TRP A C 1
ATOM 1536 O O . TRP A 1 207 ? -9.768 -4.899 4.844 1.00 92.62 207 TRP A O 1
ATOM 1546 N N . ALA A 1 208 ? -8.127 -4.415 3.380 1.00 85.75 208 ALA A N 1
ATOM 1547 C CA . ALA A 1 208 ? -8.187 -2.968 3.547 1.00 85.75 208 ALA A CA 1
ATOM 1548 C C . ALA A 1 208 ? -9.546 -2.388 3.126 1.00 85.75 208 ALA A C 1
ATOM 1550 O O . ALA A 1 208 ? -10.060 -1.490 3.795 1.00 85.75 208 ALA A O 1
ATOM 1551 N N . ALA A 1 209 ? -10.145 -2.910 2.051 1.00 84.12 209 ALA A N 1
ATOM 1552 C CA . ALA A 1 209 ? -11.451 -2.476 1.569 1.00 84.12 209 ALA A CA 1
ATOM 1553 C C . ALA A 1 209 ? -12.559 -2.788 2.581 1.00 84.12 209 ALA A C 1
ATOM 1555 O O . ALA A 1 209 ? -13.337 -1.899 2.921 1.00 84.12 209 ALA A O 1
ATOM 1556 N N . VAL A 1 210 ? -12.610 -4.018 3.101 1.00 88.25 210 VAL A N 1
ATOM 1557 C CA . VAL A 1 210 ? -13.629 -4.435 4.079 1.00 88.25 210 VAL A CA 1
ATOM 1558 C C . VAL A 1 210 ? -13.435 -3.721 5.412 1.00 88.25 210 VAL A C 1
ATOM 1560 O O . VAL A 1 210 ? -14.401 -3.203 5.969 1.00 88.25 210 VAL A O 1
ATOM 1563 N N . TRP A 1 211 ? -12.194 -3.633 5.902 1.00 88.00 211 TRP A N 1
ATOM 1564 C CA . TRP A 1 211 ? -11.885 -2.874 7.114 1.00 88.00 211 TRP A CA 1
ATOM 1565 C C . TRP A 1 211 ? -12.292 -1.404 6.974 1.00 88.00 211 TRP A C 1
ATOM 1567 O O . TRP A 1 211 ? -12.925 -0.856 7.874 1.00 88.00 211 TRP A O 1
ATOM 1577 N N . GLY A 1 212 ? -11.976 -0.778 5.836 1.00 81.69 212 GLY A N 1
ATOM 1578 C CA . GLY A 1 212 ? -12.384 0.589 5.535 1.00 81.69 212 GLY A CA 1
ATOM 1579 C C . GLY A 1 212 ? -13.904 0.721 5.531 1.00 81.69 212 GLY A C 1
ATOM 1580 O O . GLY A 1 212 ? -14.448 1.517 6.282 1.00 81.69 212 GLY A O 1
ATOM 1581 N N . LEU A 1 213 ? -14.605 -0.109 4.759 1.00 82.31 213 LEU A N 1
ATOM 1582 C CA . LEU A 1 213 ? -16.069 -0.109 4.696 1.00 82.31 213 LEU A CA 1
ATOM 1583 C C . LEU A 1 213 ? -16.719 -0.190 6.082 1.00 82.31 213 LEU A C 1
ATOM 1585 O O . LEU A 1 213 ? -17.583 0.623 6.383 1.00 82.31 213 LEU A O 1
ATOM 1589 N N . ARG A 1 214 ? -16.272 -1.128 6.927 1.00 83.75 214 ARG A N 1
ATOM 1590 C CA . ARG A 1 214 ? -16.824 -1.356 8.273 1.00 83.75 214 ARG A CA 1
ATOM 1591 C C . ARG A 1 214 ? -16.489 -0.254 9.268 1.00 83.75 214 ARG A C 1
ATOM 1593 O O . ARG A 1 214 ? -17.290 0.041 10.142 1.00 83.75 214 ARG A O 1
ATOM 1600 N N . ARG A 1 215 ? -15.309 0.354 9.148 1.00 80.69 215 ARG A N 1
ATOM 1601 C CA . ARG A 1 215 ? -14.873 1.417 10.058 1.00 80.69 215 ARG A CA 1
ATOM 1602 C C . ARG A 1 215 ? -15.701 2.697 9.904 1.00 80.69 215 ARG A C 1
ATOM 1604 O O . ARG A 1 215 ? -15.800 3.466 10.857 1.00 80.69 215 ARG A O 1
ATOM 1611 N N . PHE A 1 216 ? -16.205 2.959 8.699 1.00 71.75 216 PHE A N 1
ATOM 1612 C CA . PHE A 1 216 ? -16.873 4.217 8.345 1.00 71.75 216 PHE A CA 1
ATOM 1613 C C . PHE A 1 216 ? -18.376 4.063 8.065 1.00 71.75 216 PHE A C 1
ATOM 1615 O O . PHE A 1 216 ? -19.003 5.037 7.650 1.00 71.75 216 PHE A O 1
ATOM 1622 N N . SER A 1 217 ? -18.932 2.864 8.266 1.00 69.69 217 SER A N 1
ATOM 1623 C CA . SER A 1 217 ? -20.375 2.581 8.284 1.00 69.69 217 SER A CA 1
ATOM 1624 C C . SER A 1 217 ? -20.918 2.653 9.702 1.00 69.69 217 SER A C 1
ATOM 1626 O O . SER A 1 217 ? -21.976 3.282 9.890 1.00 69.69 217 SER A O 1
#

Foldseek 3Di:
DDDDDPDPPPPPQPQAQALVLVVLLVVLVVQLVVLVLQLVVLVVCVVVCVPVDVVVSVVSNVVSVCSNVVSVVSNVVSVCRNPPDPDDPLRVVLVVLVVVVVVLVVVLVVLQQVQCVVHDSPPPDPDDRPPVSVVVNVCCVVPVVVVSVVVNVVRDDPQLVVLQVQLLVQLVVLLVVPVVVQVVCCVVVNHPDDDPVVSVVVSVVSSCSSSSVSVND